Protein AF-A0A945GF28-F1 (afdb_monomer_lite)

Radius of gyration: 26.35 Å; chains: 1; bounding box: 90×44×70 Å

Secondary structure (DSSP, 8-state):
----SSSSSSSS--------EEEETTTSS-EEETTTTEEEEEETTEEEEEEEEEEE-TTS-EEEEEE-SSEEEEEEEPSSTTBEEEEEEEES-HHHHHHHHHHS--SS-PEEEEEEE-SS-BHHHHS-EE-HHHHHHHHHHHHHHHHHHHTT--EEEEEEEEEETTEE-TTS--EEEEEEETTEEEEEES-GGGSEEEEEE-GGG---HHHHHTTEEEEEETT-TTEEEEEEEETTTTEEEEEEEEEEE-TTS-EEEEEEEEEEEE--

Sequence (268 aa):
MKNLFLIIFFISIINPVVSQKYYDSNDLKYYIDFSNRRANLKFEDYKINGPIEEIISYYGNRYTVIRGDSIHWLLQQSDKRNKHLSYILFKGDYDEVQKLAKWEYSNKKLEVLTSDRIFSGYFKDYFNFVDEGEYLKLSSDRLIGDYIKDAGLIGEYKIKIYRDNGVNYFDLNIEGVLKLTRKGVIIETNLPTLTRFEGTYDASLNTNIEFINQGIVAGRISLKDRAIFSLNIDLEKKMGTLTSLEVEVDQEGVELNKRMTTTFIVKD

Structure (mmCIF, N/CA/C/O backbone):
data_AF-A0A945GF28-F1
#
_entry.id   AF-A0A945GF28-F1
#
loop_
_atom_site.group_PDB
_atom_site.id
_atom_site.type_symbol
_atom_site.label_atom_id
_atom_site.label_alt_id
_atom_site.label_comp_id
_atom_site.label_asym_id
_atom_site.label_entity_id
_atom_site.label_seq_id
_atom_site.pdbx_PDB_ins_code
_atom_site.Cartn_x
_atom_site.Cartn_y
_atom_site.Cartn_z
_atom_site.occupancy
_atom_site.B_iso_or_equiv
_atom_site.auth_seq_id
_atom_site.auth_comp_id
_atom_site.auth_asym_id
_atom_site.auth_atom_id
_atom_site.pdbx_PDB_model_num
ATOM 1 N N . MET A 1 1 ? 62.419 -18.217 3.706 1.00 41.16 1 MET A N 1
ATOM 2 C CA . MET A 1 1 ? 61.045 -18.135 4.246 1.00 41.16 1 MET A CA 1
ATOM 3 C C . MET A 1 1 ? 60.617 -16.673 4.267 1.00 41.16 1 MET A C 1
ATOM 5 O O . MET A 1 1 ? 60.909 -15.962 5.214 1.00 41.16 1 MET A O 1
ATOM 9 N N . LYS A 1 2 ? 60.037 -16.197 3.164 1.00 36.94 2 LYS A N 1
ATOM 10 C CA . LYS A 1 2 ? 59.423 -14.870 3.023 1.00 36.94 2 LYS A CA 1
ATOM 11 C C . LYS A 1 2 ? 58.095 -15.114 2.322 1.00 36.94 2 LYS A C 1
ATOM 13 O O . LYS A 1 2 ? 58.049 -15.116 1.105 1.00 36.94 2 LYS A O 1
ATOM 18 N N . ASN A 1 3 ? 57.086 -15.470 3.098 1.00 44.22 3 ASN A N 1
ATOM 19 C CA . ASN A 1 3 ? 55.688 -15.579 2.699 1.00 44.22 3 ASN A CA 1
ATOM 20 C C . ASN A 1 3 ? 54.873 -15.319 3.968 1.00 44.22 3 ASN A C 1
ATOM 22 O O . ASN A 1 3 ? 55.329 -15.679 5.049 1.00 44.22 3 ASN A O 1
ATOM 26 N N . LEU A 1 4 ? 53.687 -14.736 3.801 1.00 47.38 4 LEU A N 1
ATOM 27 C CA . LEU A 1 4 ? 52.829 -14.095 4.808 1.00 47.38 4 LEU A CA 1
ATOM 28 C C . LEU A 1 4 ? 53.233 -12.659 5.142 1.00 47.38 4 LEU A C 1
ATOM 30 O O . LEU A 1 4 ? 53.860 -12.422 6.158 1.00 47.38 4 LEU A O 1
ATOM 34 N N . PHE A 1 5 ? 52.841 -11.704 4.298 1.00 44.88 5 PHE A N 1
ATOM 35 C CA . PHE A 1 5 ? 52.209 -10.445 4.739 1.00 44.88 5 PHE A CA 1
ATOM 36 C C . PHE A 1 5 ? 51.679 -9.679 3.516 1.00 44.88 5 PHE A C 1
ATOM 38 O O . PHE A 1 5 ? 52.043 -8.542 3.249 1.00 44.88 5 PHE A O 1
ATOM 45 N N . LEU A 1 6 ? 50.843 -10.343 2.713 1.00 41.41 6 LEU A N 1
ATOM 46 C CA . LEU A 1 6 ? 50.184 -9.714 1.562 1.00 41.41 6 LEU A CA 1
ATOM 47 C C . LEU A 1 6 ? 48.826 -10.372 1.275 1.00 41.41 6 LEU A C 1
ATOM 49 O O . LEU A 1 6 ? 48.488 -10.672 0.141 1.00 41.41 6 LEU A O 1
ATOM 53 N N . ILE A 1 7 ? 48.054 -10.652 2.331 1.00 45.50 7 ILE A N 1
ATOM 54 C CA . ILE A 1 7 ? 46.650 -11.093 2.223 1.00 45.50 7 ILE A CA 1
ATOM 55 C C . ILE A 1 7 ? 45.819 -10.404 3.315 1.00 45.50 7 ILE A C 1
ATOM 57 O O . ILE A 1 7 ? 45.097 -11.062 4.037 1.00 45.50 7 ILE A O 1
ATOM 61 N N . ILE A 1 8 ? 45.940 -9.086 3.504 1.00 45.97 8 ILE A N 1
ATOM 62 C CA . ILE A 1 8 ? 44.929 -8.297 4.240 1.00 45.97 8 ILE A CA 1
ATOM 63 C C . ILE A 1 8 ? 44.931 -6.869 3.679 1.00 45.97 8 ILE A C 1
ATOM 65 O O . ILE A 1 8 ? 45.413 -5.951 4.323 1.00 45.97 8 ILE A O 1
ATOM 69 N N . PHE A 1 9 ? 44.462 -6.680 2.445 1.00 36.84 9 PHE A N 1
ATOM 70 C CA . PHE A 1 9 ? 43.957 -5.375 1.978 1.00 36.84 9 PHE A CA 1
ATOM 71 C C . PHE A 1 9 ? 43.002 -5.534 0.778 1.00 36.84 9 PHE A C 1
ATOM 73 O O . PHE A 1 9 ? 43.007 -4.749 -0.160 1.00 36.84 9 PHE A O 1
ATOM 80 N N . PHE A 1 10 ? 42.173 -6.585 0.803 1.00 33.94 10 PHE A N 1
ATOM 81 C CA . PHE A 1 10 ? 41.056 -6.778 -0.139 1.00 33.94 10 PHE A CA 1
ATOM 82 C C . PHE A 1 10 ? 39.694 -6.853 0.571 1.00 33.94 10 PHE A C 1
ATOM 84 O O . PHE A 1 10 ? 38.712 -7.329 0.013 1.00 33.94 10 PHE A O 1
ATOM 91 N N . ILE A 1 11 ? 39.619 -6.364 1.810 1.00 40.38 11 ILE A N 1
ATOM 92 C CA . ILE A 1 11 ? 38.377 -6.269 2.579 1.00 40.38 11 ILE A CA 1
ATOM 93 C C . ILE A 1 11 ? 38.286 -4.837 3.094 1.00 40.38 11 ILE A C 1
ATOM 95 O O . ILE A 1 11 ? 38.824 -4.571 4.162 1.00 40.38 11 ILE A O 1
ATOM 99 N N . SER A 1 12 ? 37.711 -3.909 2.315 1.00 35.38 12 SER A N 1
ATOM 100 C CA . SER A 1 12 ? 37.093 -2.655 2.824 1.00 35.38 12 SER A CA 1
ATOM 101 C C . SER A 1 12 ? 36.732 -1.602 1.759 1.00 35.38 12 SER A C 1
ATOM 103 O O . SER A 1 12 ? 36.719 -0.420 2.069 1.00 35.38 12 SER A O 1
ATOM 105 N N . ILE A 1 13 ? 36.343 -1.972 0.530 1.00 38.78 13 ILE A N 1
ATOM 106 C CA . ILE A 1 13 ? 35.482 -1.076 -0.275 1.00 38.78 13 ILE A CA 1
ATOM 107 C C . ILE A 1 13 ? 34.439 -1.891 -1.049 1.00 38.78 13 ILE A C 1
ATOM 109 O O . ILE A 1 13 ? 34.288 -1.773 -2.261 1.00 38.78 13 ILE A O 1
ATOM 113 N N . ILE A 1 14 ? 33.672 -2.720 -0.337 1.00 35.31 14 ILE A N 1
ATOM 114 C CA . ILE A 1 14 ? 32.293 -2.946 -0.770 1.00 35.31 14 ILE A CA 1
ATOM 115 C C . ILE A 1 14 ? 31.573 -1.672 -0.333 1.00 35.31 14 ILE A C 1
ATOM 117 O O . ILE A 1 14 ? 31.045 -1.597 0.773 1.00 35.31 14 ILE A O 1
ATOM 121 N N . ASN A 1 15 ? 31.604 -0.631 -1.172 1.00 27.33 15 ASN A N 1
ATOM 122 C CA . ASN A 1 15 ? 30.496 0.317 -1.132 1.00 27.33 15 ASN A CA 1
ATOM 123 C C . ASN A 1 15 ? 29.248 -0.564 -1.207 1.00 27.33 15 ASN A C 1
ATOM 125 O O . ASN A 1 15 ? 29.208 -1.396 -2.123 1.00 27.33 15 ASN A O 1
ATOM 129 N N . PRO A 1 16 ? 28.273 -0.464 -0.286 1.00 36.50 16 PRO A N 1
ATOM 130 C CA . PRO A 1 16 ? 27.000 -1.089 -0.557 1.00 36.50 16 PRO A CA 1
ATOM 131 C C . PRO A 1 16 ? 26.584 -0.470 -1.885 1.00 36.50 16 PRO A C 1
ATOM 133 O O . PRO A 1 16 ? 26.377 0.742 -1.987 1.00 36.50 16 PRO A O 1
ATOM 136 N N . VAL A 1 17 ? 26.585 -1.270 -2.951 1.00 42.84 17 VAL A N 1
ATOM 137 C CA . VAL A 1 17 ? 25.827 -0.914 -4.133 1.00 42.84 17 VAL A CA 1
ATOM 138 C C . VAL A 1 17 ? 24.417 -0.937 -3.585 1.00 42.84 17 VAL A C 1
ATOM 140 O O . VAL A 1 17 ? 23.833 -2.006 -3.456 1.00 42.84 17 VAL A O 1
ATOM 143 N N . VAL A 1 18 ? 23.956 0.223 -3.103 1.00 54.12 18 VAL A N 1
ATOM 144 C CA . VAL A 1 18 ? 22.562 0.454 -2.755 1.00 54.12 18 VAL A CA 1
ATOM 145 C C . VAL A 1 18 ? 21.844 0.006 -4.005 1.00 54.12 18 VAL A C 1
ATOM 147 O O . VAL A 1 18 ? 22.038 0.598 -5.073 1.00 54.12 18 VAL A O 1
ATOM 150 N N . SER A 1 19 ? 21.213 -1.159 -3.907 1.00 64.19 19 SER A N 1
ATOM 151 C CA . SER A 1 19 ? 20.650 -1.814 -5.066 1.00 64.19 19 SER A CA 1
ATOM 152 C C . SER A 1 19 ? 19.654 -0.832 -5.665 1.00 64.19 19 SER A C 1
ATOM 154 O O . SER A 1 19 ? 18.867 -0.192 -4.966 1.00 64.19 19 SER A O 1
ATOM 156 N N . GLN A 1 20 ? 19.796 -0.589 -6.965 1.00 80.31 20 GLN A N 1
ATOM 157 C CA . GLN A 1 20 ? 18.979 0.386 -7.677 1.00 80.31 20 GLN A CA 1
ATOM 158 C C . GLN A 1 20 ? 17.728 -0.322 -8.171 1.00 80.31 20 GLN A C 1
ATOM 160 O O . GLN A 1 20 ? 17.439 -0.368 -9.369 1.00 80.31 20 GLN A O 1
ATOM 165 N N . LYS A 1 21 ? 17.033 -0.950 -7.228 1.00 89.06 21 LYS A N 1
ATOM 166 C CA . LYS A 1 21 ? 15.785 -1.637 -7.468 1.00 89.06 21 LYS A CA 1
ATOM 167 C C . LYS A 1 21 ? 14.663 -0.845 -6.835 1.00 89.06 21 LYS A C 1
ATOM 169 O O . LYS A 1 21 ? 14.728 -0.464 -5.670 1.00 89.06 21 LYS A O 1
ATOM 174 N N . TYR A 1 22 ? 13.643 -0.608 -7.637 1.00 88.81 22 TYR A N 1
ATOM 175 C CA . TYR A 1 22 ? 12.469 0.141 -7.245 1.00 88.81 22 TYR A CA 1
ATOM 176 C C . TYR A 1 22 ? 11.232 -0.701 -7.509 1.00 88.81 22 TYR A C 1
ATOM 178 O O . TYR A 1 22 ? 11.157 -1.377 -8.537 1.00 88.81 22 TYR A O 1
ATOM 186 N N . TYR A 1 23 ? 10.254 -0.632 -6.613 1.00 90.50 23 TYR A N 1
ATOM 187 C CA . TYR A 1 23 ? 9.005 -1.389 -6.688 1.00 90.50 23 TYR A CA 1
ATOM 188 C C . TYR A 1 23 ? 7.811 -0.457 -6.808 1.00 90.50 23 TYR A C 1
ATOM 190 O O . TYR A 1 23 ? 7.788 0.586 -6.169 1.00 90.50 23 TYR A O 1
ATOM 198 N N . ASP A 1 24 ? 6.811 -0.838 -7.593 1.00 89.19 24 ASP A N 1
ATOM 199 C CA . ASP A 1 24 ? 5.543 -0.117 -7.675 1.00 89.19 24 ASP A CA 1
ATOM 200 C C . ASP A 1 24 ? 4.872 -0.130 -6.295 1.00 89.19 24 ASP A C 1
ATOM 202 O O . ASP A 1 24 ? 4.538 -1.190 -5.768 1.00 89.19 24 ASP A O 1
ATOM 206 N N . SER A 1 25 ? 4.662 1.038 -5.698 1.00 87.38 25 SER A N 1
ATOM 207 C CA . SER A 1 25 ? 4.145 1.192 -4.339 1.00 87.38 25 SER A CA 1
ATOM 208 C C . SER A 1 25 ? 2.677 0.792 -4.190 1.00 87.38 25 SER A C 1
ATOM 210 O O . SER A 1 25 ? 2.204 0.640 -3.061 1.00 87.38 25 SER A O 1
ATOM 212 N N . ASN A 1 26 ? 1.944 0.579 -5.290 1.00 84.56 26 ASN A N 1
ATOM 213 C CA . ASN A 1 26 ? 0.537 0.185 -5.305 1.00 84.56 26 ASN A CA 1
ATOM 214 C C . ASN A 1 26 ? 0.346 -1.334 -5.304 1.00 84.56 26 ASN A C 1
ATOM 216 O O . ASN A 1 26 ? -0.482 -1.813 -4.528 1.00 84.56 26 ASN A O 1
ATOM 220 N N . ASP A 1 27 ? 1.101 -2.102 -6.092 1.00 82.50 27 ASP A N 1
ATOM 221 C CA . ASP A 1 27 ? 0.975 -3.578 -6.180 1.00 82.50 27 ASP A CA 1
ATOM 222 C C . ASP A 1 27 ? 2.179 -4.303 -5.539 1.00 82.50 27 ASP A C 1
ATOM 224 O O . ASP A 1 27 ? 2.060 -5.440 -5.103 1.00 82.50 27 ASP A O 1
ATOM 228 N N . LEU A 1 28 ? 3.343 -3.654 -5.418 1.00 87.06 28 LEU A N 1
ATOM 229 C CA . LEU A 1 28 ? 4.640 -4.222 -4.991 1.00 87.06 28 LEU A CA 1
ATOM 230 C C . LEU A 1 28 ? 5.166 -5.377 -5.873 1.00 87.06 28 LEU A C 1
ATOM 232 O O . LEU A 1 28 ? 6.326 -5.764 -5.766 1.00 87.06 28 LEU A O 1
ATOM 236 N N . LYS A 1 29 ? 4.343 -5.901 -6.788 1.00 89.69 29 LYS A N 1
ATOM 237 C CA . LYS A 1 29 ? 4.687 -6.943 -7.763 1.00 89.69 29 LYS A CA 1
ATOM 238 C C . LYS A 1 29 ? 5.533 -6.441 -8.937 1.00 89.69 29 LYS A C 1
ATOM 240 O O . LYS A 1 29 ? 6.314 -7.207 -9.508 1.00 89.69 29 LYS A O 1
ATOM 245 N N . TYR A 1 30 ? 5.332 -5.191 -9.344 1.00 91.88 30 TYR A N 1
ATOM 246 C CA . TYR A 1 30 ? 6.042 -4.587 -10.470 1.00 91.88 30 TYR A CA 1
ATOM 247 C C . TYR A 1 30 ? 7.293 -3.865 -9.977 1.00 91.88 30 TYR A C 1
ATOM 249 O O . TYR A 1 30 ? 7.295 -3.306 -8.883 1.00 91.88 30 TYR A O 1
ATOM 257 N N . TYR A 1 31 ? 8.366 -3.902 -10.761 1.00 91.94 31 TYR A N 1
ATOM 258 C CA . TYR A 1 31 ? 9.662 -3.354 -10.382 1.00 91.94 31 TYR A CA 1
ATOM 259 C C . TYR A 1 31 ? 10.509 -2.946 -11.593 1.00 91.94 31 TYR A C 1
ATOM 261 O O . TYR A 1 31 ? 10.367 -3.489 -12.693 1.00 91.94 31 TYR A O 1
ATOM 269 N N . ILE A 1 32 ? 11.458 -2.044 -11.353 1.00 90.31 32 ILE A N 1
ATOM 270 C CA . ILE A 1 32 ? 12.612 -1.784 -12.220 1.00 90.31 32 ILE A CA 1
ATOM 271 C C . ILE A 1 32 ? 13.883 -2.057 -11.420 1.00 90.31 32 ILE A C 1
ATOM 273 O O . ILE A 1 32 ? 14.043 -1.564 -10.308 1.00 90.31 32 ILE A O 1
ATOM 277 N N . ASP A 1 33 ? 14.766 -2.888 -11.960 1.00 91.19 33 ASP A N 1
ATOM 278 C CA . ASP A 1 33 ? 15.994 -3.329 -11.309 1.00 91.19 33 ASP A CA 1
ATOM 279 C C . ASP A 1 33 ? 17.184 -2.981 -12.202 1.00 91.19 33 ASP A C 1
ATOM 281 O O . ASP A 1 33 ? 17.564 -3.736 -13.105 1.00 91.19 33 ASP A O 1
ATOM 285 N N . PHE A 1 34 ? 17.764 -1.804 -11.963 1.00 86.88 34 PHE A N 1
ATOM 286 C CA . PHE A 1 34 ? 18.936 -1.339 -12.704 1.00 86.88 34 PHE A CA 1
ATOM 287 C C . PHE A 1 34 ? 20.191 -2.154 -12.355 1.00 86.88 34 PHE A C 1
ATOM 289 O O . PHE A 1 34 ? 21.089 -2.283 -13.187 1.00 86.88 34 PHE A O 1
ATOM 296 N N . SER A 1 35 ? 20.244 -2.753 -11.160 1.00 88.38 35 SER A N 1
ATOM 297 C CA . SER A 1 35 ? 21.363 -3.587 -10.709 1.00 88.38 35 SER A CA 1
ATOM 298 C C . SER A 1 35 ? 21.442 -4.901 -11.488 1.00 88.38 35 SER A C 1
ATOM 300 O O . SER A 1 35 ? 22.516 -5.270 -11.960 1.00 88.38 35 SER A O 1
ATOM 302 N N . ASN A 1 36 ? 20.305 -5.569 -11.693 1.00 91.56 36 ASN A N 1
ATOM 303 C CA . ASN A 1 36 ? 20.209 -6.813 -12.466 1.00 91.56 36 ASN A CA 1
ATOM 304 C C . ASN A 1 36 ? 19.798 -6.595 -13.929 1.00 91.56 36 ASN A C 1
ATOM 306 O O . ASN A 1 36 ? 19.611 -7.566 -14.665 1.00 91.56 36 ASN A O 1
ATOM 310 N N . ARG A 1 37 ? 19.656 -5.333 -14.354 1.00 92.50 37 ARG A N 1
ATOM 311 C CA . ARG A 1 37 ? 19.245 -4.924 -15.704 1.00 92.50 37 ARG A CA 1
ATOM 312 C C . ARG A 1 37 ? 17.976 -5.631 -16.174 1.00 92.50 37 ARG A C 1
ATOM 314 O O . ARG A 1 37 ? 17.922 -6.181 -17.276 1.00 92.50 37 ARG A O 1
ATOM 321 N N . ARG A 1 38 ? 16.950 -5.644 -15.327 1.00 95.00 38 ARG A N 1
ATOM 322 C CA . ARG A 1 38 ? 15.647 -6.243 -15.637 1.00 95.00 38 ARG A CA 1
ATOM 323 C C . ARG A 1 38 ? 14.513 -5.381 -15.128 1.00 95.00 38 ARG A C 1
ATOM 325 O O . ARG A 1 38 ? 14.620 -4.724 -14.101 1.00 95.00 38 ARG A O 1
ATOM 332 N N . ALA A 1 39 ? 13.398 -5.449 -15.826 1.00 93.62 39 ALA A N 1
ATOM 333 C CA . ALA A 1 39 ? 12.188 -4.740 -15.478 1.00 93.62 39 ALA A CA 1
ATOM 334 C C . ALA A 1 39 ? 10.984 -5.668 -15.617 1.00 93.62 39 ALA A C 1
ATOM 336 O O . ALA A 1 39 ? 10.925 -6.488 -16.531 1.00 93.62 39 ALA A O 1
ATOM 337 N N . ASN A 1 40 ? 10.024 -5.505 -14.717 1.00 94.19 40 ASN A N 1
ATOM 338 C CA . ASN A 1 40 ? 8.687 -6.068 -14.809 1.00 94.19 40 ASN A CA 1
ATOM 339 C C . ASN A 1 40 ? 7.715 -4.956 -14.426 1.00 94.19 40 ASN A C 1
ATOM 341 O O . ASN A 1 40 ? 7.450 -4.737 -13.249 1.00 94.19 40 ASN A O 1
ATOM 345 N N . LEU A 1 41 ? 7.237 -4.216 -15.414 1.00 90.62 41 LEU A N 1
ATOM 346 C CA . LEU A 1 41 ? 6.551 -2.948 -15.223 1.00 90.62 41 LEU A CA 1
ATOM 347 C C . LEU A 1 41 ? 5.101 -3.058 -15.661 1.00 90.62 41 LEU A C 1
ATOM 349 O O . LEU A 1 41 ? 4.788 -3.707 -16.661 1.00 90.62 41 LEU A O 1
ATOM 353 N N . LYS A 1 42 ? 4.232 -2.383 -14.912 1.00 89.12 42 LYS A N 1
ATOM 354 C CA . LYS A 1 42 ? 2.885 -2.036 -15.341 1.00 89.12 42 LYS A CA 1
ATOM 355 C C . LYS A 1 42 ? 2.787 -0.520 -15.337 1.00 89.12 42 LYS A C 1
ATOM 357 O O . LYS A 1 42 ? 2.955 0.096 -14.292 1.00 89.12 42 LYS A O 1
ATOM 362 N N . PHE A 1 43 ? 2.549 0.062 -16.501 1.00 83.50 43 PHE A N 1
ATOM 363 C CA . PHE A 1 43 ? 2.360 1.497 -16.653 1.00 83.50 43 PHE A CA 1
ATOM 364 C C . PHE A 1 43 ? 1.083 1.721 -17.447 1.00 83.50 43 PHE A C 1
ATOM 366 O O . PHE A 1 43 ? 0.969 1.218 -18.564 1.00 83.50 43 PHE A O 1
ATOM 373 N N . GLU A 1 44 ? 0.115 2.410 -16.841 1.00 83.81 44 GLU A N 1
ATOM 374 C CA . GLU A 1 44 ? -1.258 2.484 -17.355 1.00 83.81 44 GLU A CA 1
ATOM 375 C C . GLU A 1 44 ? -1.803 1.062 -17.628 1.00 83.81 44 GLU A C 1
ATOM 377 O O . GLU A 1 44 ? -1.781 0.197 -16.739 1.00 83.81 44 GLU A O 1
ATOM 382 N N . A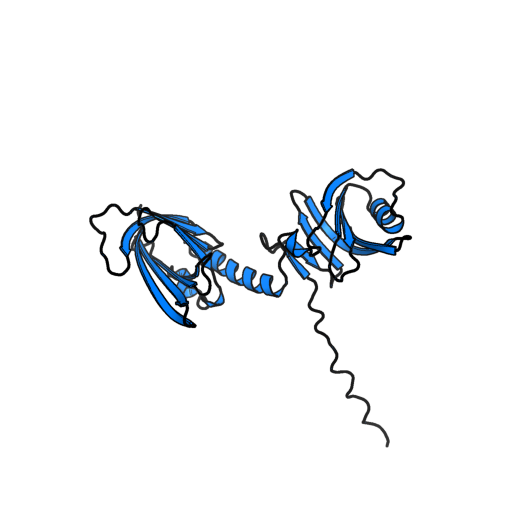SP A 1 45 ? -2.240 0.796 -18.859 1.00 86.88 45 ASP A N 1
ATOM 383 C CA . ASP A 1 45 ? -2.730 -0.509 -19.308 1.00 86.88 45 ASP A CA 1
ATOM 384 C C . ASP A 1 45 ? -1.628 -1.405 -19.905 1.00 86.88 45 ASP A C 1
ATOM 386 O O . ASP A 1 45 ? -1.878 -2.558 -20.271 1.00 86.88 45 ASP A O 1
ATOM 390 N N . TYR A 1 46 ? -0.386 -0.921 -19.969 1.00 89.38 46 TYR A N 1
ATOM 391 C CA . TYR A 1 46 ? 0.728 -1.621 -20.601 1.00 89.38 46 TYR A CA 1
ATOM 392 C C . TYR A 1 46 ? 1.546 -2.427 -19.596 1.00 89.38 46 TYR A C 1
ATOM 394 O O . TYR A 1 46 ? 1.845 -1.979 -18.489 1.00 89.38 46 TYR A O 1
ATOM 402 N N . LYS A 1 47 ? 1.959 -3.628 -20.011 1.00 90.81 47 LYS A N 1
ATOM 403 C CA . LYS A 1 47 ? 2.890 -4.481 -19.265 1.00 90.81 47 LYS A CA 1
ATOM 404 C C . LYS A 1 47 ? 4.166 -4.668 -20.067 1.00 90.81 47 LYS A C 1
ATOM 406 O O . LYS A 1 47 ? 4.109 -5.059 -21.230 1.00 90.81 47 LYS A O 1
ATOM 411 N N . ILE A 1 48 ? 5.305 -4.413 -19.435 1.00 92.06 48 ILE A N 1
ATOM 412 C CA . ILE A 1 48 ? 6.625 -4.512 -20.058 1.00 92.06 48 ILE A CA 1
ATOM 413 C C . ILE A 1 48 ? 7.494 -5.373 -19.151 1.00 92.06 48 ILE A C 1
ATOM 415 O O . ILE A 1 48 ? 7.809 -4.980 -18.031 1.00 92.06 48 ILE A O 1
ATOM 419 N N . ASN A 1 49 ? 7.874 -6.551 -19.631 1.00 94.62 49 ASN A N 1
ATOM 420 C CA . ASN A 1 49 ? 8.770 -7.452 -18.920 1.00 94.62 49 ASN A CA 1
ATOM 421 C C . ASN A 1 49 ? 9.968 -7.766 -19.808 1.00 94.62 49 ASN A C 1
ATOM 423 O O . ASN A 1 49 ? 9.789 -8.243 -20.926 1.00 94.62 49 ASN A O 1
ATOM 427 N N . GLY A 1 50 ? 11.171 -7.516 -19.305 1.00 95.62 50 GLY A N 1
ATOM 428 C CA . GLY A 1 50 ? 12.386 -7.910 -19.999 1.00 95.62 50 GLY A CA 1
ATOM 429 C C . GLY A 1 50 ? 13.631 -7.145 -19.565 1.00 95.62 50 GLY A C 1
ATOM 430 O O . GLY A 1 50 ? 13.651 -6.525 -18.495 1.00 95.62 50 GLY A O 1
ATOM 431 N N . PRO A 1 51 ? 14.722 -7.264 -20.338 1.00 96.50 51 PRO A N 1
ATOM 432 C CA . PRO A 1 51 ? 16.007 -6.697 -19.970 1.00 96.50 51 PRO A CA 1
ATOM 433 C C . PRO A 1 51 ? 16.043 -5.177 -20.147 1.00 96.50 51 PRO A C 1
ATOM 435 O O . PRO A 1 51 ? 15.324 -4.602 -20.967 1.00 96.50 51 PRO A O 1
ATOM 438 N N . ILE A 1 52 ? 16.944 -4.559 -19.388 1.00 95.06 52 ILE A N 1
ATOM 439 C CA . ILE A 1 52 ? 17.306 -3.149 -19.486 1.00 95.06 52 ILE A CA 1
ATOM 440 C C . ILE A 1 52 ? 18.647 -3.038 -20.217 1.00 95.06 52 ILE A C 1
ATOM 442 O O . ILE A 1 52 ? 19.616 -3.719 -19.871 1.00 95.06 52 ILE A O 1
ATOM 446 N N . GLU A 1 53 ? 18.714 -2.162 -21.209 1.00 94.75 53 GLU A N 1
ATOM 447 C CA . GLU A 1 53 ? 19.927 -1.807 -21.935 1.00 94.75 53 GLU A CA 1
ATOM 448 C C . GLU A 1 53 ? 20.229 -0.321 -21.754 1.00 94.75 53 GLU A C 1
ATOM 450 O O . GLU A 1 53 ? 19.334 0.515 -21.772 1.00 94.75 53 GLU A O 1
ATOM 455 N N . GLU A 1 54 ? 21.507 0.004 -21.608 1.00 93.50 54 GLU A N 1
ATOM 456 C CA . GLU A 1 54 ? 21.994 1.377 -21.535 1.00 93.50 54 GLU A CA 1
ATOM 457 C C . GLU A 1 54 ? 22.671 1.728 -22.860 1.00 93.50 54 GLU A C 1
ATOM 459 O O . GLU A 1 54 ? 23.631 1.065 -23.262 1.00 93.50 54 GLU A O 1
ATOM 464 N N . ILE A 1 55 ? 22.170 2.753 -23.547 1.00 95.00 55 ILE A N 1
ATOM 465 C CA . ILE A 1 55 ? 22.629 3.167 -24.874 1.00 95.00 55 ILE A CA 1
ATOM 466 C C . ILE A 1 55 ? 23.121 4.609 -24.813 1.00 95.00 55 ILE A C 1
ATOM 468 O O . ILE A 1 55 ? 22.411 5.506 -24.368 1.00 95.00 55 ILE A O 1
ATOM 472 N N . ILE A 1 56 ? 24.333 4.838 -25.314 1.00 94.25 56 ILE A N 1
ATOM 473 C CA . ILE A 1 56 ? 24.842 6.180 -25.599 1.00 94.25 56 ILE A CA 1
ATOM 474 C C . ILE A 1 56 ? 24.675 6.410 -27.097 1.00 94.25 56 ILE A C 1
ATOM 476 O O . ILE A 1 56 ? 25.169 5.621 -27.906 1.00 94.25 56 ILE A O 1
ATOM 480 N N . SER A 1 57 ? 23.952 7.461 -27.458 1.00 95.00 57 SER A N 1
ATOM 481 C CA . SER A 1 57 ? 23.761 7.853 -28.850 1.00 95.00 57 SER A CA 1
ATOM 482 C C . SER A 1 57 ? 25.037 8.419 -29.467 1.00 95.00 57 SER A C 1
ATOM 484 O O . SER A 1 57 ? 25.965 8.837 -28.771 1.00 95.00 57 SER A O 1
ATOM 486 N N . TYR A 1 58 ? 25.042 8.513 -30.795 1.00 92.31 58 TYR A N 1
ATOM 487 C CA . TYR A 1 58 ? 26.085 9.190 -31.562 1.00 92.31 58 TYR A CA 1
ATOM 488 C C . TYR A 1 58 ? 26.315 10.644 -31.112 1.00 92.31 58 TYR A C 1
ATOM 490 O O . TYR A 1 58 ? 27.444 11.129 -31.137 1.00 92.31 58 TYR A O 1
ATOM 498 N N . TYR A 1 59 ? 25.262 11.323 -30.648 1.00 91.38 59 TYR A N 1
ATOM 499 C CA . TYR A 1 59 ? 25.320 12.706 -30.167 1.00 91.38 59 TYR A CA 1
ATOM 500 C C . TYR A 1 59 ? 25.658 12.822 -28.672 1.00 91.38 59 TYR A C 1
ATOM 502 O O . TYR A 1 59 ? 25.706 13.924 -28.134 1.00 91.38 59 TYR A O 1
ATOM 510 N N . GLY A 1 60 ? 25.917 11.700 -27.992 1.00 89.62 60 GLY A N 1
ATOM 511 C CA . GLY A 1 60 ? 26.323 11.663 -26.586 1.00 89.62 60 GLY A CA 1
ATOM 512 C C . GLY A 1 60 ? 25.172 11.612 -25.576 1.00 89.62 60 GLY A C 1
ATOM 513 O O . GLY A 1 60 ? 25.432 11.422 -24.387 1.00 89.62 60 GLY A O 1
ATOM 514 N N . ASN A 1 61 ? 23.913 11.707 -26.018 1.00 92.44 61 ASN A N 1
ATOM 515 C CA . ASN A 1 61 ? 22.751 11.502 -25.149 1.00 92.44 61 ASN A CA 1
ATOM 516 C C . ASN A 1 61 ? 22.687 10.052 -24.665 1.00 92.44 61 ASN A C 1
ATOM 518 O O . ASN A 1 61 ? 22.996 9.127 -25.418 1.00 92.44 61 ASN A O 1
ATOM 522 N N . ARG A 1 62 ? 22.265 9.857 -23.416 1.00 94.06 62 ARG A N 1
ATOM 523 C CA . ARG A 1 62 ? 22.177 8.541 -22.778 1.00 94.06 62 ARG A CA 1
ATOM 524 C C . ARG A 1 62 ? 20.726 8.111 -22.637 1.00 94.06 62 ARG A C 1
ATOM 526 O O . ARG A 1 62 ? 19.872 8.919 -22.275 1.00 94.06 62 ARG A O 1
ATOM 533 N N . TYR A 1 63 ? 20.474 6.834 -22.874 1.00 94.06 63 TYR A N 1
ATOM 534 C CA . TYR A 1 63 ? 19.148 6.245 -22.844 1.00 94.06 63 TYR A CA 1
ATOM 535 C C . TYR A 1 63 ? 19.156 4.928 -22.075 1.00 94.06 63 TYR A C 1
ATOM 537 O O . TYR A 1 63 ? 19.961 4.046 -22.368 1.00 94.06 63 TYR A O 1
ATOM 545 N N . THR A 1 64 ? 18.197 4.771 -21.169 1.00 93.12 64 THR A N 1
ATOM 546 C CA . THR A 1 64 ? 17.799 3.467 -20.633 1.00 93.12 64 THR A CA 1
ATOM 547 C C . THR A 1 64 ? 16.689 2.918 -21.527 1.00 93.12 64 THR A C 1
ATOM 549 O O . THR A 1 64 ? 15.662 3.568 -21.721 1.00 93.12 64 THR A O 1
ATOM 552 N N . VAL A 1 65 ? 16.869 1.717 -22.070 1.00 95.00 65 VAL A N 1
ATOM 553 C CA . VAL A 1 65 ? 15.891 1.034 -22.924 1.00 95.00 65 VAL A CA 1
ATOM 554 C C . VAL A 1 65 ? 15.419 -0.242 -22.251 1.00 95.00 65 VAL A C 1
ATOM 556 O O . VAL A 1 65 ? 16.227 -1.082 -21.874 1.00 95.00 65 VAL A O 1
ATOM 559 N N . ILE A 1 66 ? 14.109 -0.426 -22.143 1.00 95.38 66 ILE A N 1
ATOM 560 C CA . ILE A 1 66 ? 13.496 -1.639 -21.606 1.00 95.38 66 ILE A CA 1
ATOM 561 C C . ILE A 1 66 ? 12.857 -2.407 -22.753 1.00 95.38 66 ILE A C 1
ATOM 563 O O . ILE A 1 66 ? 11.893 -1.947 -23.376 1.00 95.38 66 ILE A O 1
ATOM 567 N N . ARG A 1 67 ? 13.389 -3.596 -23.029 1.00 95.56 67 ARG A N 1
ATOM 568 C CA . ARG A 1 67 ? 12.865 -4.481 -24.068 1.00 95.56 67 ARG A CA 1
ATOM 569 C C . ARG A 1 67 ? 11.717 -5.317 -23.508 1.00 95.56 67 ARG A C 1
ATOM 571 O O . ARG A 1 67 ? 11.978 -6.296 -22.823 1.00 95.56 67 ARG A O 1
ATOM 578 N N . GLY A 1 68 ? 10.470 -4.970 -23.822 1.00 93.75 68 GLY A N 1
ATOM 579 C CA . GLY A 1 68 ? 9.352 -5.919 -23.729 1.00 93.75 68 GLY A CA 1
ATOM 580 C C . GLY A 1 68 ? 9.188 -6.770 -24.992 1.00 93.75 68 GLY A C 1
ATOM 581 O O . GLY A 1 68 ? 10.042 -6.741 -25.879 1.00 93.75 68 GLY A O 1
ATOM 582 N N . ASP A 1 69 ? 8.079 -7.506 -25.074 1.00 90.25 69 ASP A N 1
ATOM 583 C CA . ASP A 1 69 ? 7.781 -8.394 -26.207 1.00 90.25 69 ASP A CA 1
ATOM 584 C C . ASP A 1 69 ? 7.412 -7.606 -27.472 1.00 90.25 69 ASP A C 1
ATOM 586 O O . ASP A 1 69 ? 8.080 -7.718 -28.496 1.00 90.25 69 ASP A O 1
ATOM 590 N N . SER A 1 70 ? 6.370 -6.774 -27.388 1.00 89.75 70 SER A N 1
ATOM 591 C CA . SER A 1 70 ? 5.913 -5.896 -28.479 1.00 89.75 70 SER A CA 1
ATOM 592 C C . SER A 1 70 ? 5.865 -4.422 -28.090 1.00 89.75 70 SER A C 1
ATOM 594 O O . SER A 1 70 ? 5.602 -3.573 -28.939 1.00 89.75 70 SER A O 1
ATOM 596 N N . ILE A 1 71 ? 6.039 -4.131 -26.798 1.00 94.69 71 ILE A N 1
ATOM 597 C CA . ILE A 1 71 ? 6.035 -2.787 -26.229 1.00 94.69 71 ILE A CA 1
ATOM 598 C C . ILE A 1 71 ? 7.385 -2.558 -25.566 1.00 94.69 71 ILE A C 1
ATOM 600 O O . ILE A 1 71 ? 7.854 -3.388 -24.785 1.00 94.69 71 ILE A O 1
ATOM 604 N N . HIS A 1 72 ? 8.008 -1.431 -25.872 1.00 95.25 72 HIS A N 1
ATOM 605 C CA . HIS A 1 72 ? 9.333 -1.079 -25.389 1.00 95.25 72 HIS A CA 1
ATOM 606 C C . HIS A 1 72 ? 9.297 0.285 -24.725 1.00 95.25 72 HIS A C 1
ATOM 608 O O . HIS A 1 72 ? 8.508 1.151 -25.100 1.00 95.25 72 HIS A O 1
ATOM 614 N N . TRP A 1 73 ? 10.182 0.482 -23.758 1.00 94.06 73 TRP A N 1
ATOM 615 C CA . TRP A 1 73 ? 10.292 1.742 -23.043 1.00 94.06 73 TRP A CA 1
ATOM 616 C C . TRP A 1 73 ? 11.643 2.380 -23.332 1.00 94.06 73 TRP A C 1
ATOM 618 O O . TRP A 1 73 ? 12.673 1.750 -23.117 1.00 94.06 73 TRP A O 1
ATOM 628 N N . LEU A 1 74 ? 11.646 3.621 -23.804 1.00 94.75 74 LEU A N 1
ATOM 629 C CA . LEU A 1 74 ? 12.835 4.450 -23.934 1.00 94.75 74 LEU A CA 1
ATOM 630 C C . LEU A 1 74 ? 12.785 5.570 -22.895 1.00 94.75 74 LEU A C 1
ATOM 632 O O . LEU A 1 74 ? 11.827 6.339 -22.856 1.00 94.75 74 LEU A O 1
ATOM 636 N N . LEU A 1 75 ? 13.820 5.673 -22.073 1.00 92.88 75 LEU A N 1
ATOM 637 C CA . LEU A 1 75 ? 13.978 6.692 -21.041 1.00 92.88 75 LEU A CA 1
ATOM 638 C C . LEU A 1 75 ? 15.234 7.499 -21.355 1.00 92.88 75 LEU A C 1
ATOM 640 O O . LEU A 1 75 ? 16.337 6.953 -21.357 1.00 92.88 75 LEU A O 1
ATOM 644 N N . GLN A 1 76 ? 15.092 8.797 -21.605 1.00 93.31 76 GLN A N 1
ATOM 645 C CA . GLN A 1 76 ? 16.248 9.672 -21.789 1.00 93.31 76 GLN A CA 1
ATOM 646 C C . GLN A 1 76 ? 16.837 10.018 -20.423 1.00 93.31 76 GLN A C 1
ATOM 648 O O . GLN A 1 76 ? 16.122 10.494 -19.543 1.00 93.31 76 GLN A O 1
ATOM 653 N N . GLN A 1 77 ? 18.135 9.812 -20.234 1.00 91.31 77 GLN A N 1
ATOM 654 C CA . GLN A 1 77 ? 18.829 10.177 -19.002 1.00 91.31 77 GLN A CA 1
ATOM 655 C C . GLN A 1 77 ? 19.251 11.643 -19.012 1.00 91.31 77 GLN A C 1
ATOM 657 O O . GLN A 1 77 ? 19.500 12.240 -20.057 1.00 91.31 77 GLN A O 1
ATOM 662 N N . SER A 1 78 ? 19.364 12.214 -17.819 1.00 88.31 78 SER A N 1
ATOM 663 C CA . SER A 1 78 ? 20.021 13.501 -17.611 1.00 88.31 78 SER A CA 1
ATOM 664 C C . SER A 1 78 ? 21.504 13.308 -17.291 1.00 88.31 78 SER A C 1
ATOM 666 O O . SER A 1 78 ? 21.924 12.228 -16.874 1.00 88.31 78 SER A O 1
ATOM 668 N N . ASP A 1 79 ? 22.278 14.390 -17.341 1.00 82.94 79 ASP A N 1
ATOM 669 C CA . ASP A 1 79 ? 23.676 14.384 -16.888 1.00 82.94 79 ASP A CA 1
ATOM 670 C C . ASP A 1 79 ? 23.824 14.094 -15.384 1.00 82.94 79 ASP A C 1
ATOM 672 O O . ASP A 1 79 ? 24.888 13.686 -14.911 1.00 82.94 79 ASP A O 1
ATOM 676 N N . LYS A 1 80 ? 22.752 14.288 -14.606 1.00 79.50 80 LYS A N 1
ATOM 677 C CA . LYS A 1 80 ? 22.710 13.944 -13.184 1.00 79.50 80 LYS A CA 1
ATOM 678 C C . LYS A 1 80 ? 22.439 12.449 -13.021 1.00 79.50 80 LYS A C 1
ATOM 680 O O . LYS A 1 80 ? 21.516 11.893 -13.612 1.00 79.50 80 LYS A O 1
ATOM 685 N N . ARG A 1 81 ? 23.222 11.810 -12.150 1.00 70.62 81 ARG A N 1
ATOM 686 C CA . ARG A 1 81 ? 23.119 10.376 -11.848 1.00 70.62 81 ARG A CA 1
ATOM 687 C C . ARG A 1 81 ? 21.696 9.988 -11.424 1.00 70.62 81 ARG A C 1
ATOM 689 O O . ARG A 1 81 ? 21.097 10.668 -10.593 1.00 70.62 81 ARG A O 1
ATOM 696 N N . ASN A 1 82 ? 21.207 8.866 -11.958 1.00 70.81 82 ASN A N 1
ATOM 697 C CA . ASN A 1 82 ? 19.893 8.273 -11.670 1.00 70.81 82 ASN A CA 1
ATOM 698 C C . ASN A 1 82 ? 18.708 9.219 -11.932 1.00 70.81 82 ASN A C 1
ATOM 700 O O . ASN A 1 82 ? 17.660 9.097 -11.294 1.00 70.81 82 ASN A O 1
ATOM 704 N N . LYS A 1 83 ? 18.879 10.173 -12.855 1.00 83.50 83 LYS A N 1
ATOM 705 C CA . LYS A 1 83 ? 17.814 11.072 -13.280 1.00 83.50 83 LYS A CA 1
ATOM 706 C C . LYS A 1 83 ? 17.502 10.915 -14.761 1.00 83.50 83 LYS A C 1
ATOM 708 O O . LYS A 1 83 ? 18.412 10.790 -15.576 1.00 83.50 83 LYS A O 1
ATOM 713 N N . HIS A 1 84 ? 16.220 10.987 -15.087 1.00 88.00 84 HIS A N 1
ATOM 714 C CA . HIS A 1 84 ? 15.664 10.863 -16.427 1.00 88.00 84 HIS A CA 1
ATOM 715 C C . HIS A 1 84 ? 14.941 12.151 -16.814 1.00 88.00 84 HIS A C 1
ATOM 717 O O . HIS A 1 84 ? 14.307 12.775 -15.977 1.00 88.00 84 HIS A O 1
ATOM 723 N N . LEU A 1 85 ? 15.056 12.570 -18.069 1.00 90.50 85 LEU A N 1
ATOM 724 C CA . LEU A 1 85 ? 14.468 13.808 -18.586 1.00 90.50 85 LEU A CA 1
ATOM 725 C C . LEU A 1 85 ? 13.078 13.586 -19.177 1.00 90.50 85 LEU A C 1
ATOM 727 O O . LEU A 1 85 ? 12.221 14.467 -19.116 1.00 90.50 85 LEU A O 1
ATOM 731 N N . SER A 1 86 ? 12.868 12.430 -19.793 1.00 91.88 86 SER A N 1
ATOM 732 C CA . SER A 1 86 ? 11.656 12.107 -20.534 1.00 91.88 86 SER A CA 1
ATOM 733 C C . SER A 1 86 ? 11.525 10.604 -20.707 1.00 91.88 86 SER A C 1
ATOM 735 O O . SER A 1 86 ? 12.479 9.845 -20.485 1.00 91.88 86 SER A O 1
ATOM 737 N N . TYR A 1 87 ? 10.339 10.183 -21.126 1.00 92.38 87 TYR A N 1
ATOM 738 C CA . TYR A 1 87 ? 10.094 8.810 -21.509 1.00 92.38 87 TYR A CA 1
ATOM 739 C C . TYR A 1 87 ? 9.184 8.695 -22.724 1.00 92.38 87 TYR A C 1
ATOM 741 O O . TYR A 1 87 ? 8.358 9.570 -22.983 1.00 92.38 87 TYR A O 1
ATOM 749 N N . ILE A 1 88 ? 9.322 7.582 -23.441 1.00 94.19 88 ILE A N 1
ATOM 750 C CA . ILE A 1 88 ? 8.450 7.197 -24.548 1.00 94.19 88 ILE A CA 1
ATOM 751 C C . ILE A 1 88 ? 8.201 5.687 -24.484 1.00 94.19 88 ILE A C 1
ATOM 753 O O . ILE A 1 88 ? 9.148 4.903 -24.372 1.00 94.19 88 ILE A O 1
ATOM 757 N N . LEU A 1 89 ? 6.936 5.275 -24.570 1.00 94.38 89 LEU A N 1
ATOM 758 C CA . LEU A 1 89 ? 6.541 3.885 -24.790 1.00 94.38 89 LEU A CA 1
ATOM 759 C C . LEU A 1 89 ? 6.236 3.686 -26.273 1.00 94.38 89 LEU A C 1
ATOM 761 O O . LEU A 1 89 ? 5.393 4.378 -26.848 1.00 94.38 89 LEU A O 1
ATOM 765 N N . PHE A 1 90 ? 6.904 2.711 -26.875 1.00 93.00 90 PHE A N 1
ATOM 766 C CA . PHE A 1 90 ? 6.734 2.347 -28.275 1.00 93.00 90 PHE A CA 1
ATOM 767 C C . PHE A 1 90 ? 6.089 0.983 -28.409 1.00 93.00 90 PHE A C 1
ATOM 769 O O . PHE A 1 90 ? 6.349 0.094 -27.602 1.00 93.00 90 PHE A O 1
ATOM 776 N N . LYS A 1 91 ? 5.358 0.788 -29.500 1.00 93.69 91 LYS A N 1
ATOM 777 C CA . LYS A 1 91 ? 4.998 -0.525 -30.021 1.00 93.69 91 LYS A CA 1
ATOM 778 C C . LYS A 1 91 ? 5.662 -0.744 -31.378 1.00 93.69 91 LYS A C 1
ATOM 780 O O . LYS A 1 91 ? 5.618 0.133 -32.244 1.00 93.69 91 LYS A O 1
ATOM 785 N N . GLY A 1 92 ? 6.298 -1.899 -31.560 1.00 91.06 92 GLY A N 1
ATOM 786 C CA . GLY A 1 92 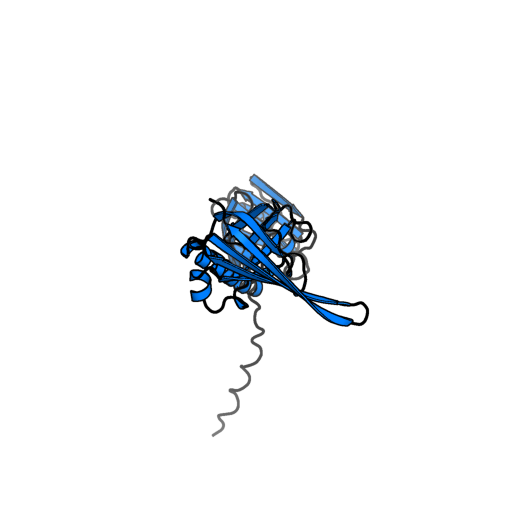? 6.990 -2.240 -32.807 1.00 91.06 92 GLY A CA 1
ATOM 787 C C . GLY A 1 92 ? 8.217 -3.126 -32.612 1.00 91.06 92 GLY A C 1
ATOM 788 O O . GLY A 1 92 ? 8.356 -3.776 -31.584 1.00 91.06 92 GLY A O 1
ATOM 789 N N . ASP A 1 93 ? 9.094 -3.146 -33.618 1.00 92.88 93 ASP A N 1
ATOM 790 C CA . ASP A 1 93 ? 10.331 -3.931 -33.604 1.00 92.88 93 ASP A CA 1
ATOM 791 C C . ASP A 1 93 ? 11.372 -3.301 -32.664 1.00 92.88 93 ASP A C 1
ATOM 793 O O . ASP A 1 93 ? 11.757 -2.138 -32.829 1.00 92.88 93 ASP A O 1
ATOM 797 N N . TYR A 1 94 ? 11.908 -4.092 -31.735 1.00 93.62 94 TYR A N 1
ATOM 798 C CA . TYR A 1 94 ? 12.946 -3.637 -30.805 1.00 93.62 94 TYR A CA 1
ATOM 799 C C . TYR A 1 94 ? 14.205 -3.101 -31.507 1.00 93.62 94 TYR A C 1
ATOM 801 O O . TYR A 1 94 ? 14.788 -2.114 -31.059 1.00 93.62 94 TYR A O 1
ATOM 809 N N . ASP A 1 95 ? 14.603 -3.700 -32.631 1.00 93.62 95 ASP A N 1
ATOM 810 C CA . ASP A 1 95 ? 15.787 -3.277 -33.388 1.00 93.62 95 ASP A CA 1
ATOM 811 C C . ASP A 1 95 ? 15.666 -1.827 -33.887 1.00 93.62 95 ASP A C 1
ATOM 813 O O . ASP A 1 95 ? 16.657 -1.097 -33.951 1.00 93.62 95 ASP A O 1
ATOM 817 N N . GLU A 1 96 ? 14.453 -1.372 -34.215 1.00 94.44 96 GLU A N 1
ATOM 818 C CA . GLU A 1 96 ? 14.208 0.019 -34.607 1.00 94.44 96 GLU A CA 1
ATOM 819 C C . GLU A 1 96 ? 14.221 0.957 -33.393 1.00 94.44 96 GLU A C 1
ATOM 821 O O . GLU A 1 96 ? 14.734 2.070 -33.494 1.00 94.44 96 GLU A O 1
ATOM 826 N N . VAL A 1 97 ? 13.762 0.501 -32.220 1.00 94.56 97 VAL A N 1
ATOM 827 C CA . VAL A 1 97 ? 13.902 1.253 -30.957 1.00 94.56 97 VAL A CA 1
ATOM 828 C C . VAL A 1 97 ? 15.378 1.422 -30.587 1.00 94.56 97 VAL A C 1
ATOM 830 O O . VAL A 1 97 ? 15.799 2.512 -30.203 1.00 94.56 97 VAL A O 1
ATOM 833 N N . GLN A 1 98 ? 16.199 0.382 -30.761 1.00 94.69 98 GLN A N 1
ATOM 834 C CA . GLN A 1 98 ? 17.645 0.483 -30.558 1.00 94.69 98 GLN A CA 1
ATOM 835 C C . GLN A 1 98 ? 18.302 1.446 -31.551 1.00 94.69 98 GLN A C 1
ATOM 837 O O . GLN A 1 98 ? 19.178 2.216 -31.157 1.00 94.69 98 GLN A O 1
ATOM 842 N N . LYS A 1 99 ? 17.904 1.423 -32.832 1.00 94.81 99 LYS A N 1
ATOM 843 C CA . LYS A 1 99 ? 18.389 2.396 -33.826 1.00 94.81 99 LYS A CA 1
ATOM 844 C C . LYS A 1 99 ? 18.006 3.815 -33.431 1.00 94.81 99 LYS A C 1
ATOM 846 O O . LYS A 1 99 ? 18.880 4.674 -33.450 1.00 94.81 99 LYS A O 1
ATOM 851 N N . LEU A 1 100 ? 16.763 4.031 -32.999 1.00 94.62 100 LEU A N 1
ATOM 852 C CA . LEU A 1 100 ? 16.310 5.323 -32.496 1.00 94.62 100 LEU A CA 1
ATOM 853 C C . LEU A 1 100 ? 17.165 5.790 -31.313 1.00 94.62 100 LEU A C 1
ATOM 855 O O . LEU A 1 100 ? 17.631 6.918 -31.323 1.00 94.62 100 LEU A O 1
ATOM 859 N N . ALA A 1 101 ? 17.443 4.935 -30.330 1.00 94.50 101 ALA A N 1
ATOM 860 C CA . ALA A 1 101 ? 18.280 5.307 -29.186 1.00 94.50 101 ALA A CA 1
ATOM 861 C C . ALA A 1 101 ? 19.751 5.582 -29.570 1.00 94.50 101 ALA A C 1
ATOM 863 O O . ALA A 1 101 ? 20.393 6.453 -28.991 1.00 94.50 101 ALA A O 1
ATOM 864 N N . LYS A 1 102 ? 20.305 4.847 -30.545 1.00 95.19 102 LYS A N 1
ATOM 865 C CA . LYS A 1 102 ? 21.709 4.982 -30.985 1.00 95.19 102 LYS A CA 1
ATOM 866 C C . LYS A 1 102 ? 21.931 6.175 -31.914 1.00 95.19 102 LYS A C 1
ATOM 868 O O . LYS A 1 102 ? 22.934 6.872 -31.787 1.00 95.19 102 LYS A O 1
ATOM 873 N N . TRP A 1 103 ? 21.022 6.390 -32.856 1.00 94.25 103 TRP A N 1
ATOM 874 C CA . TRP A 1 103 ? 21.168 7.363 -33.943 1.00 94.25 103 TRP A CA 1
ATOM 875 C C . TRP A 1 103 ? 20.250 8.575 -33.799 1.00 94.25 103 TRP A C 1
ATOM 877 O O . TRP A 1 103 ? 20.328 9.483 -34.617 1.00 94.25 103 TRP A O 1
ATOM 887 N N . GLU A 1 104 ? 19.368 8.573 -32.797 1.00 88.31 104 GLU A N 1
ATOM 888 C CA . GLU A 1 104 ? 18.303 9.574 -32.595 1.00 88.31 104 GLU A CA 1
ATOM 889 C C . GLU A 1 104 ? 17.329 9.665 -33.771 1.00 88.31 104 GLU A C 1
ATOM 891 O O . GLU A 1 104 ? 16.578 10.624 -33.935 1.00 88.31 104 GLU A O 1
ATOM 896 N N . TYR A 1 105 ? 17.324 8.611 -34.585 1.00 87.38 105 TYR A N 1
ATOM 897 C CA . TYR A 1 105 ? 16.524 8.475 -35.781 1.00 87.38 105 TYR A CA 1
ATOM 898 C C . TYR A 1 105 ? 16.283 6.990 -36.087 1.00 87.38 105 TYR A C 1
ATOM 900 O O . TYR A 1 105 ? 17.132 6.131 -35.838 1.00 87.38 105 TYR A O 1
ATOM 908 N N . SER A 1 106 ? 15.111 6.691 -36.645 1.00 85.50 106 SER A N 1
ATOM 909 C CA . SER A 1 106 ? 14.703 5.359 -37.094 1.00 85.50 106 SER A CA 1
ATOM 910 C C . SER A 1 106 ? 14.178 5.447 -38.524 1.00 85.50 106 SER A C 1
ATOM 912 O O . SER A 1 106 ? 13.435 6.366 -38.862 1.00 85.50 106 SER A O 1
ATOM 914 N N . ASN A 1 107 ? 14.536 4.468 -39.358 1.00 81.25 107 ASN A N 1
ATOM 915 C CA . ASN A 1 107 ? 14.084 4.401 -40.751 1.00 81.25 107 ASN A CA 1
ATOM 916 C C . ASN A 1 107 ? 12.649 3.881 -40.878 1.00 81.25 107 ASN A C 1
ATOM 918 O O . ASN A 1 107 ? 12.002 4.100 -41.903 1.00 81.25 107 ASN A O 1
ATOM 922 N N . LYS A 1 108 ? 12.152 3.175 -39.858 1.00 87.12 108 LYS A N 1
ATOM 923 C CA . LYS A 1 108 ? 10.757 2.743 -39.782 1.00 87.12 108 LYS A CA 1
ATOM 924 C C . LYS A 1 108 ? 9.984 3.592 -38.782 1.00 87.12 108 LYS A C 1
ATOM 926 O O . LYS A 1 108 ? 10.511 4.014 -37.750 1.00 87.12 108 LYS A O 1
ATOM 931 N N . LYS A 1 109 ? 8.698 3.789 -39.074 1.00 83.31 109 LYS A N 1
ATOM 932 C CA . LYS A 1 109 ? 7.766 4.447 -38.161 1.00 83.31 109 LYS A CA 1
ATOM 933 C C . LYS A 1 109 ? 7.458 3.508 -36.990 1.00 83.31 109 LYS A C 1
ATOM 935 O O . LYS A 1 109 ? 6.871 2.450 -37.196 1.00 83.31 109 LYS A O 1
ATOM 940 N N . LEU A 1 110 ? 7.854 3.908 -35.786 1.00 89.31 110 LEU A N 1
ATOM 941 C CA . LEU A 1 110 ? 7.435 3.277 -34.534 1.00 89.31 110 LEU A CA 1
ATOM 942 C C . LEU A 1 110 ? 6.083 3.859 -34.100 1.00 89.31 110 LEU A C 1
ATOM 944 O O . LEU A 1 110 ? 5.843 5.059 -34.259 1.00 89.31 110 LEU A O 1
ATOM 948 N N . GLU A 1 111 ? 5.195 3.023 -33.564 1.00 94.31 111 GLU A N 1
ATOM 949 C CA . GLU A 1 111 ? 3.941 3.481 -32.959 1.00 94.31 111 GLU A CA 1
ATOM 950 C C . GLU A 1 111 ? 4.255 4.010 -31.554 1.00 94.31 111 GLU A C 1
ATOM 952 O O . GLU A 1 111 ? 4.731 3.261 -30.704 1.00 94.31 111 GLU A O 1
ATOM 957 N N . VAL A 1 112 ? 4.027 5.302 -31.310 1.00 94.62 112 VAL A N 1
ATOM 958 C CA . VAL A 1 112 ? 4.140 5.889 -29.967 1.00 94.62 112 VAL A CA 1
ATOM 959 C C . VAL A 1 112 ? 2.827 5.652 -29.237 1.00 94.62 112 VAL A C 1
ATOM 961 O O . VAL A 1 112 ? 1.782 6.106 -29.697 1.00 94.62 112 VAL A O 1
ATOM 964 N N . LEU A 1 113 ? 2.892 4.949 -28.111 1.00 94.75 113 LEU A N 1
ATOM 965 C CA . LEU A 1 113 ? 1.733 4.678 -27.264 1.00 94.75 113 LEU A CA 1
ATOM 966 C C . LEU A 1 113 ? 1.486 5.823 -26.281 1.00 94.75 113 LEU A C 1
ATOM 968 O O . LEU A 1 113 ? 0.359 6.276 -26.126 1.00 94.75 113 LEU A O 1
ATOM 972 N N . THR A 1 114 ? 2.549 6.287 -25.622 1.00 93.25 114 THR A N 1
ATOM 973 C CA . THR A 1 114 ? 2.518 7.410 -24.677 1.00 93.25 114 THR A CA 1
ATOM 974 C C . THR A 1 114 ? 3.929 7.966 -24.473 1.00 93.25 114 THR A C 1
ATOM 976 O O . THR A 1 114 ? 4.924 7.281 -24.739 1.00 93.25 114 THR A O 1
ATOM 979 N N . SER A 1 115 ? 4.028 9.219 -24.037 1.00 92.06 115 SER A N 1
ATOM 980 C CA . SER A 1 115 ? 5.293 9.900 -23.761 1.00 92.06 115 SER A CA 1
ATOM 981 C C . SER A 1 115 ? 5.078 11.131 -22.893 1.00 92.06 115 SER A C 1
ATOM 983 O O . SER A 1 115 ? 4.098 11.845 -23.103 1.00 92.06 115 SER A O 1
ATOM 985 N N . ASP A 1 116 ? 6.036 11.450 -22.025 1.00 91.25 116 ASP A N 1
ATOM 986 C CA . ASP A 1 116 ? 6.033 12.714 -21.283 1.00 91.25 116 ASP A CA 1
ATOM 987 C C . ASP A 1 116 ? 7.446 13.129 -20.827 1.00 91.25 116 ASP A C 1
ATOM 989 O O . ASP A 1 116 ? 8.420 12.371 -20.927 1.00 91.25 116 ASP A O 1
ATOM 993 N N . ARG A 1 117 ? 7.562 14.356 -20.314 1.00 89.38 117 ARG A N 1
ATOM 994 C CA . ARG A 1 117 ? 8.741 14.886 -19.622 1.00 89.38 117 ARG A CA 1
ATOM 995 C C . ARG A 1 117 ? 8.691 14.569 -18.129 1.00 89.38 117 ARG A C 1
ATOM 997 O O . ARG A 1 117 ? 7.650 14.639 -17.488 1.00 89.38 117 ARG A O 1
ATOM 1004 N N . ILE A 1 118 ? 9.860 14.315 -17.551 1.00 85.88 118 ILE A N 1
ATOM 1005 C CA . ILE A 1 118 ? 10.038 14.024 -16.126 1.00 85.88 118 ILE A CA 1
ATOM 1006 C C . ILE A 1 118 ? 10.694 15.244 -15.467 1.00 85.88 118 ILE A C 1
ATOM 1008 O O . ILE A 1 118 ? 11.915 15.390 -15.456 1.00 85.88 118 ILE A O 1
ATOM 1012 N N . PHE A 1 119 ? 9.884 16.150 -14.912 1.00 79.88 119 PHE A N 1
ATOM 1013 C CA . PHE A 1 119 ? 10.368 17.446 -14.412 1.00 79.88 119 PHE A CA 1
ATOM 1014 C C . PHE A 1 119 ? 11.305 17.356 -13.197 1.00 79.88 119 PHE A C 1
ATOM 1016 O O . PHE A 1 119 ? 12.300 18.078 -13.139 1.00 79.88 119 PHE A O 1
ATOM 1023 N N . SER A 1 120 ? 11.038 16.474 -12.227 1.00 77.06 120 SER A N 1
ATOM 1024 C CA . SER A 1 120 ? 11.921 16.316 -11.052 1.00 77.06 120 SER A CA 1
ATOM 1025 C C . SER A 1 120 ? 13.244 15.611 -11.396 1.00 77.06 120 SER A C 1
ATOM 1027 O O . SER A 1 120 ? 14.264 15.712 -10.692 1.00 77.06 120 SER A O 1
ATOM 1029 N N . GLY A 1 121 ? 13.211 14.876 -12.505 1.00 73.38 121 GLY A N 1
ATOM 1030 C CA . GLY A 1 121 ? 14.232 13.969 -12.972 1.00 73.38 121 GLY A CA 1
ATOM 1031 C C . GLY A 1 121 ? 14.258 12.618 -12.260 1.00 73.38 121 GLY A C 1
ATOM 1032 O O . GLY A 1 121 ? 14.860 11.691 -12.784 1.00 73.38 121 GLY A O 1
ATOM 1033 N N . TYR A 1 122 ? 13.651 12.453 -11.083 1.00 72.88 122 TYR A N 1
ATOM 1034 C CA . TYR A 1 122 ? 13.711 11.174 -10.374 1.00 72.88 122 TYR A CA 1
ATOM 1035 C C . TYR A 1 122 ? 12.593 10.243 -10.822 1.00 72.88 122 TYR A C 1
ATOM 1037 O O . TYR A 1 122 ? 11.424 10.618 -10.854 1.00 72.88 122 TYR A O 1
ATOM 1045 N N . PHE A 1 123 ? 12.963 8.992 -11.094 1.00 68.31 123 PHE A N 1
ATOM 1046 C CA . PHE A 1 123 ? 12.017 7.958 -11.509 1.00 68.31 123 PHE A CA 1
ATOM 1047 C C . PHE A 1 123 ? 10.882 7.777 -10.481 1.00 68.31 123 PHE A C 1
ATOM 1049 O O . PHE A 1 123 ? 9.717 7.741 -10.853 1.00 68.31 123 PHE A O 1
ATOM 1056 N N . LYS A 1 124 ? 11.213 7.778 -9.184 1.00 70.81 124 LYS A N 1
ATOM 1057 C CA . LYS A 1 124 ? 10.254 7.616 -8.078 1.00 70.81 124 LYS A CA 1
ATOM 1058 C C . LYS A 1 124 ? 9.209 8.731 -7.919 1.00 70.81 124 LYS A C 1
ATOM 1060 O O . LYS A 1 124 ? 8.213 8.528 -7.241 1.00 70.81 124 LYS A O 1
ATOM 1065 N N . ASP A 1 125 ? 9.451 9.916 -8.480 1.00 68.88 125 ASP A N 1
ATOM 1066 C CA . ASP A 1 125 ? 8.535 11.050 -8.296 1.00 68.88 125 ASP A CA 1
ATOM 1067 C C . ASP A 1 125 ? 7.458 11.077 -9.384 1.00 68.88 125 ASP A C 1
ATOM 1069 O O . ASP A 1 125 ? 6.386 11.643 -9.192 1.00 68.88 125 ASP A O 1
ATOM 1073 N N . TYR A 1 126 ? 7.769 10.510 -10.550 1.00 73.81 126 TYR A N 1
ATOM 1074 C CA . TYR A 1 126 ? 6.856 10.470 -11.688 1.00 73.81 126 TYR A CA 1
ATOM 1075 C C . TYR A 1 126 ? 6.111 9.139 -11.755 1.00 73.81 126 TYR A C 1
ATOM 1077 O O . TYR A 1 126 ? 4.930 9.073 -12.086 1.00 73.81 126 TYR A O 1
ATOM 1085 N N . PHE A 1 127 ? 6.804 8.063 -11.405 1.00 74.62 127 PHE A N 1
ATOM 1086 C CA . PHE A 1 127 ? 6.227 6.742 -11.300 1.00 74.62 127 PHE A CA 1
ATOM 1087 C C . PHE A 1 127 ? 6.073 6.429 -9.814 1.00 74.62 127 PHE A C 1
ATOM 1089 O O . PHE A 1 127 ? 7.008 6.674 -9.062 1.00 74.62 127 PHE A O 1
ATOM 1096 N N . ASN A 1 128 ? 4.923 5.888 -9.394 1.00 82.00 128 ASN A N 1
ATOM 1097 C CA . ASN A 1 128 ? 4.632 5.512 -8.002 1.00 82.00 128 ASN A CA 1
ATOM 1098 C C . ASN A 1 128 ? 5.538 4.356 -7.535 1.00 82.00 128 ASN A C 1
ATOM 1100 O O . ASN A 1 128 ? 5.061 3.252 -7.296 1.00 82.00 128 ASN A O 1
ATOM 1104 N N . PHE A 1 129 ? 6.846 4.578 -7.459 1.00 86.69 129 PHE A N 1
ATOM 1105 C CA . PHE A 1 129 ? 7.856 3.591 -7.123 1.00 86.69 129 PHE A CA 1
ATOM 1106 C C . PHE A 1 129 ? 8.550 3.959 -5.820 1.00 86.69 129 PHE A C 1
ATOM 1108 O O . PHE A 1 129 ? 8.862 5.119 -5.569 1.00 86.69 129 PHE A O 1
ATOM 1115 N N . VAL A 1 130 ? 8.840 2.939 -5.031 1.00 88.00 130 VAL A N 1
ATOM 1116 C CA . VAL A 1 130 ? 9.544 3.019 -3.752 1.00 88.00 130 VAL A CA 1
ATOM 1117 C C . VAL A 1 130 ? 10.850 2.246 -3.841 1.00 88.00 130 VAL A C 1
ATOM 1119 O O . VAL A 1 130 ? 10.970 1.312 -4.640 1.00 88.00 130 VAL A O 1
ATOM 1122 N N . ASP A 1 131 ? 11.843 2.642 -3.053 1.00 87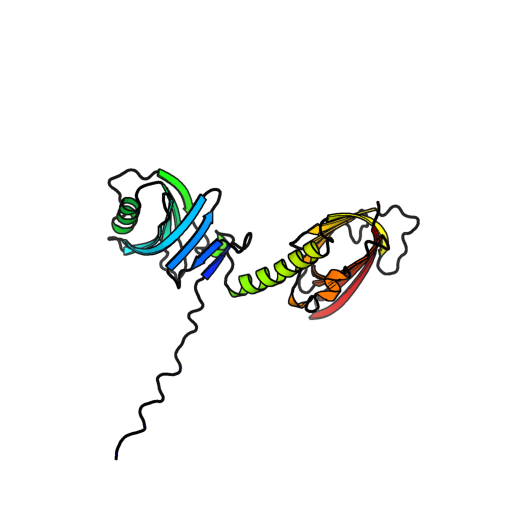.81 131 ASP A N 1
ATOM 1123 C CA . ASP A 1 131 ? 13.089 1.879 -2.956 1.00 87.81 131 ASP A CA 1
ATOM 1124 C C . ASP A 1 131 ? 12.908 0.578 -2.155 1.00 87.81 131 ASP A C 1
ATOM 1126 O O . ASP A 1 131 ? 11.818 0.253 -1.683 1.00 87.81 131 ASP A O 1
ATOM 1130 N N . GLU A 1 132 ? 13.972 -0.215 -2.026 1.00 87.81 132 GLU A N 1
ATOM 1131 C CA . GLU A 1 132 ? 13.896 -1.502 -1.331 1.00 87.81 132 GLU A CA 1
ATOM 1132 C C . GLU A 1 132 ? 13.595 -1.379 0.167 1.00 87.81 132 GLU A C 1
ATOM 1134 O O . GLU A 1 132 ? 12.923 -2.245 0.727 1.00 87.81 132 GLU A O 1
ATOM 1139 N N . GLY A 1 133 ? 14.077 -0.324 0.827 1.00 86.94 133 GLY A N 1
ATOM 1140 C CA . GLY A 1 133 ? 13.828 -0.111 2.252 1.00 86.94 133 GLY A CA 1
ATOM 1141 C C . GLY A 1 133 ? 12.359 0.216 2.503 1.00 86.94 133 GLY A C 1
ATOM 1142 O O . GLY A 1 133 ? 11.707 -0.409 3.345 1.00 86.94 133 GLY A O 1
ATOM 1143 N N . GLU A 1 134 ? 11.820 1.142 1.714 1.00 89.00 134 GLU A N 1
ATOM 1144 C CA . GLU A 1 134 ? 10.398 1.486 1.708 1.00 89.00 134 GLU A CA 1
ATOM 1145 C C . GLU A 1 134 ? 9.525 0.291 1.286 1.00 89.00 134 GLU A C 1
ATOM 1147 O O . GLU A 1 134 ? 8.490 0.038 1.906 1.00 89.00 134 GLU A O 1
ATOM 1152 N N . TYR A 1 135 ? 9.958 -0.501 0.299 1.00 90.75 135 TYR A N 1
ATOM 1153 C CA . TYR A 1 135 ? 9.290 -1.743 -0.104 1.00 90.75 135 TYR A CA 1
ATOM 1154 C C . TYR A 1 135 ? 9.183 -2.736 1.054 1.00 90.75 135 TYR A C 1
ATOM 1156 O O . TYR A 1 135 ? 8.101 -3.268 1.291 1.00 90.75 135 TYR A O 1
ATOM 1164 N N . LEU A 1 136 ? 10.270 -2.991 1.793 1.00 90.25 136 LEU A N 1
ATOM 1165 C CA . LEU A 1 136 ? 10.257 -3.942 2.910 1.00 90.25 136 LEU A CA 1
ATOM 1166 C C . LEU A 1 136 ? 9.275 -3.503 3.998 1.00 90.25 136 LEU A C 1
ATOM 1168 O O . LEU A 1 136 ? 8.517 -4.327 4.520 1.00 90.25 136 LEU A O 1
ATOM 1172 N N . LYS A 1 137 ? 9.254 -2.201 4.302 1.00 90.38 137 LYS A N 1
ATOM 1173 C CA . LYS A 1 137 ? 8.302 -1.604 5.242 1.00 90.38 137 LYS A CA 1
ATOM 1174 C C . LYS A 1 137 ? 6.862 -1.787 4.751 1.00 90.38 137 LYS A C 1
ATOM 1176 O O . LYS A 1 137 ? 6.070 -2.423 5.441 1.00 90.38 137 LYS A O 1
ATOM 1181 N N . LEU A 1 138 ? 6.550 -1.341 3.532 1.00 89.44 138 LEU A N 1
ATOM 1182 C CA . LEU A 1 138 ? 5.210 -1.448 2.942 1.00 89.44 138 LEU A CA 1
ATOM 1183 C C . LEU A 1 138 ? 4.734 -2.896 2.794 1.00 89.44 138 LEU A C 1
ATOM 1185 O O . LEU A 1 138 ? 3.564 -3.186 3.030 1.00 89.44 138 LEU A O 1
ATOM 1189 N N . SER A 1 139 ? 5.622 -3.808 2.400 1.00 90.06 139 SER A N 1
ATOM 1190 C CA . SER A 1 139 ? 5.314 -5.233 2.276 1.00 90.06 139 SER A CA 1
ATOM 1191 C C . SER A 1 139 ? 4.955 -5.833 3.631 1.00 90.06 139 SER A C 1
ATOM 1193 O O . SER A 1 139 ? 4.009 -6.613 3.717 1.00 90.06 139 SER A O 1
ATOM 1195 N N . SER A 1 140 ? 5.686 -5.463 4.684 1.00 91.44 140 SER A N 1
ATOM 1196 C CA . SER A 1 140 ? 5.397 -5.918 6.046 1.00 91.44 140 SER A CA 1
ATOM 1197 C C . SER A 1 140 ? 4.068 -5.348 6.541 1.00 91.44 140 SER A C 1
ATOM 1199 O O . SER A 1 140 ? 3.244 -6.083 7.079 1.00 91.44 140 SER A O 1
ATOM 1201 N N . ASP A 1 141 ? 3.818 -4.058 6.307 1.00 91.81 141 ASP A N 1
ATOM 1202 C CA . ASP A 1 141 ? 2.583 -3.386 6.720 1.00 91.81 141 ASP A CA 1
ATOM 1203 C C . ASP A 1 141 ? 1.350 -3.969 5.997 1.00 91.81 141 ASP A C 1
ATOM 1205 O O . ASP A 1 141 ? 0.305 -4.182 6.609 1.00 91.81 141 ASP A O 1
ATOM 1209 N N . ARG A 1 142 ? 1.470 -4.315 4.707 1.00 89.31 142 ARG A N 1
ATOM 1210 C CA . ARG A 1 142 ? 0.397 -4.976 3.937 1.00 89.31 142 ARG A CA 1
ATOM 1211 C C . ARG A 1 142 ? 0.112 -6.401 4.391 1.00 89.31 142 ARG A C 1
ATOM 1213 O O . ARG A 1 142 ? -1.041 -6.821 4.321 1.00 89.31 142 ARG A O 1
ATOM 1220 N N . LEU A 1 143 ? 1.125 -7.118 4.875 1.00 92.38 143 LEU A N 1
ATOM 1221 C CA . LEU A 1 143 ? 0.949 -8.465 5.416 1.00 92.38 143 LEU A CA 1
ATOM 1222 C C . LEU A 1 143 ? -0.011 -8.459 6.617 1.00 92.38 143 LEU A C 1
ATOM 1224 O O . LEU 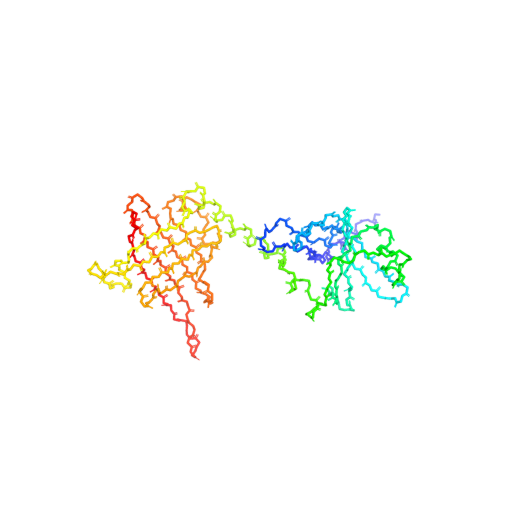A 1 143 ? -0.808 -9.380 6.768 1.00 92.38 143 LEU A O 1
ATOM 1228 N N . ILE A 1 144 ? -0.017 -7.384 7.416 1.00 95.06 144 ILE A N 1
ATOM 1229 C CA . ILE A 1 144 ? -1.002 -7.188 8.492 1.00 95.06 144 ILE A CA 1
ATOM 1230 C C . ILE A 1 144 ? -2.430 -7.175 7.935 1.00 95.06 144 ILE A C 1
ATOM 1232 O O . ILE A 1 144 ? -3.311 -7.843 8.470 1.00 95.06 144 ILE A O 1
ATOM 1236 N N . GLY A 1 145 ? -2.655 -6.479 6.821 1.00 93.12 145 GLY A N 1
ATOM 1237 C CA . GLY A 1 145 ? -3.947 -6.469 6.137 1.00 93.12 145 GLY A CA 1
ATOM 1238 C C . GLY A 1 145 ? -4.386 -7.833 5.606 1.00 93.12 145 GLY A C 1
ATOM 1239 O O . GLY A 1 145 ? -5.584 -8.122 5.584 1.00 93.12 145 GLY A O 1
ATOM 1240 N N . ASP A 1 146 ? -3.439 -8.677 5.194 1.00 93.00 146 ASP A N 1
ATOM 1241 C CA . ASP A 1 146 ? -3.722 -10.056 4.793 1.00 93.00 146 ASP A CA 1
ATOM 1242 C C . ASP A 1 146 ? -4.107 -10.924 6.001 1.00 93.00 146 ASP A C 1
ATOM 1244 O O . ASP A 1 146 ? -5.099 -11.644 5.923 1.00 93.00 146 ASP A O 1
ATOM 1248 N N . TYR A 1 147 ? -3.446 -10.772 7.155 1.00 95.12 147 TYR A N 1
ATOM 1249 C CA . TYR A 1 147 ? -3.863 -11.460 8.385 1.00 95.12 147 TYR A CA 1
ATOM 1250 C C . TYR A 1 147 ? -5.262 -11.043 8.857 1.00 95.12 147 TYR A C 1
ATOM 1252 O O . TYR A 1 147 ? -6.061 -11.891 9.240 1.00 95.12 147 TYR A O 1
ATOM 1260 N N . ILE A 1 148 ? -5.609 -9.756 8.767 1.00 94.88 148 ILE A N 1
ATOM 1261 C CA . ILE A 1 148 ? -6.965 -9.260 9.082 1.00 94.88 148 ILE A CA 1
ATOM 1262 C C . ILE A 1 148 ? -8.003 -9.863 8.132 1.00 94.88 148 ILE A C 1
ATOM 1264 O O . ILE A 1 148 ? -9.120 -10.187 8.540 1.00 94.88 148 ILE A O 1
ATOM 1268 N N . LYS A 1 149 ? -7.643 -10.029 6.853 1.00 94.94 149 LYS A N 1
ATOM 1269 C CA . LYS A 1 149 ? -8.494 -10.712 5.877 1.00 94.94 149 LYS A CA 1
ATOM 1270 C C . LYS A 1 149 ? -8.702 -12.174 6.247 1.00 94.94 149 LYS A C 1
ATOM 1272 O O . LYS A 1 149 ? -9.837 -12.639 6.183 1.00 94.94 149 LYS A O 1
ATOM 1277 N N . ASP A 1 150 ? -7.639 -12.877 6.606 1.00 94.38 150 ASP A N 1
ATOM 1278 C CA . ASP A 1 150 ? -7.703 -14.297 6.951 1.00 94.38 150 ASP A CA 1
ATOM 1279 C C . ASP A 1 150 ? -8.463 -14.527 8.269 1.00 94.38 150 ASP A C 1
ATOM 1281 O O . ASP A 1 150 ? -9.172 -15.523 8.398 1.00 94.38 150 ASP A O 1
ATOM 1285 N N . ALA A 1 151 ? -8.434 -13.555 9.187 1.00 93.12 151 ALA A N 1
ATOM 1286 C CA . ALA A 1 151 ? -9.282 -13.506 10.381 1.00 93.12 151 ALA A CA 1
ATOM 1287 C C . ALA A 1 151 ? -10.760 -13.155 10.090 1.00 93.12 151 ALA A C 1
ATOM 1289 O O . ALA A 1 151 ? -11.578 -13.121 11.006 1.00 93.12 151 ALA A O 1
ATOM 1290 N N . GLY A 1 152 ? -11.128 -12.870 8.835 1.00 94.25 152 GLY A N 1
ATOM 1291 C CA . GLY A 1 152 ? -12.507 -12.550 8.449 1.00 94.25 152 GLY A CA 1
ATOM 1292 C C . GLY A 1 152 ? -12.994 -11.166 8.895 1.00 94.25 152 GLY A C 1
ATOM 1293 O O . GLY A 1 152 ? -14.197 -10.923 8.928 1.00 94.25 152 GLY A O 1
ATOM 1294 N N . LEU A 1 153 ? -12.078 -10.253 9.229 1.00 94.56 153 LEU A N 1
ATOM 1295 C CA . LEU A 1 153 ? -12.392 -8.925 9.774 1.00 94.56 153 LEU A CA 1
ATOM 1296 C C . LEU A 1 153 ? -12.476 -7.824 8.704 1.00 94.56 153 LEU A C 1
ATOM 1298 O O . LEU A 1 153 ? -12.820 -6.686 9.004 1.00 94.56 153 LEU A O 1
ATOM 1302 N N . ILE A 1 154 ? -12.117 -8.115 7.452 1.00 95.88 154 ILE A N 1
ATOM 1303 C CA . ILE A 1 154 ? -12.237 -7.144 6.357 1.00 95.88 154 ILE A CA 1
ATOM 1304 C C . ILE A 1 154 ? -13.707 -6.949 6.005 1.00 95.88 154 ILE A C 1
ATOM 1306 O O . ILE A 1 154 ? -14.408 -7.904 5.675 1.00 95.88 154 ILE A O 1
ATOM 1310 N N . GLY A 1 155 ? -14.153 -5.696 5.994 1.00 95.94 155 GLY A N 1
ATOM 1311 C CA . GLY A 1 155 ? -15.548 -5.379 5.744 1.00 95.94 155 GLY A CA 1
ATOM 1312 C C . GLY A 1 155 ? -15.904 -3.939 6.068 1.00 95.94 155 GLY A C 1
ATOM 1313 O O . GLY A 1 155 ? -15.057 -3.115 6.420 1.00 95.94 155 GLY A O 1
ATOM 1314 N N . GLU A 1 156 ? -17.190 -3.653 5.921 1.00 97.88 156 GLU A N 1
ATOM 1315 C CA . GLU A 1 156 ? -17.803 -2.386 6.285 1.00 97.88 156 GLU A CA 1
ATOM 1316 C C . GLU A 1 156 ? -18.868 -2.658 7.348 1.00 97.88 156 GLU A C 1
ATOM 1318 O O . GLU A 1 156 ? -19.759 -3.482 7.153 1.00 97.88 156 GLU A O 1
ATOM 1323 N N . TYR A 1 157 ? -18.743 -1.985 8.486 1.00 97.50 157 TYR A N 1
ATOM 1324 C CA . TYR A 1 157 ? -19.521 -2.219 9.692 1.00 97.50 157 TYR A CA 1
ATOM 1325 C C . TYR A 1 157 ? -20.237 -0.932 10.069 1.00 97.50 157 TYR A C 1
ATOM 1327 O O . TYR A 1 157 ? -19.602 0.092 10.326 1.00 97.50 157 TYR A O 1
ATOM 1335 N N . LYS A 1 158 ? -21.565 -0.975 10.147 1.00 97.81 158 LYS A N 1
ATOM 1336 C CA . LYS A 1 158 ? -22.328 0.123 10.746 1.00 97.81 158 LYS A CA 1
ATOM 1337 C C . LYS A 1 158 ? -22.046 0.140 12.240 1.00 97.81 158 LYS A C 1
ATOM 1339 O O . LYS A 1 158 ? -22.102 -0.903 12.887 1.00 97.81 158 LYS A O 1
ATOM 1344 N N . ILE A 1 159 ? -21.766 1.309 12.799 1.00 97.56 159 ILE A N 1
ATOM 1345 C CA . ILE A 1 159 ? -21.433 1.457 14.215 1.00 97.56 159 ILE A CA 1
ATOM 1346 C C . ILE A 1 159 ? -22.309 2.508 14.899 1.00 97.56 159 ILE A C 1
ATOM 1348 O O . ILE A 1 159 ? -22.792 3.451 14.271 1.00 97.56 159 ILE A O 1
ATOM 1352 N N . LYS A 1 160 ? -22.511 2.347 16.209 1.00 96.88 160 LYS A N 1
ATOM 1353 C CA . LYS A 1 160 ? -23.040 3.383 17.107 1.00 96.88 160 LYS A CA 1
ATOM 1354 C C . LYS A 1 160 ? -21.989 3.707 18.160 1.00 96.88 160 LYS A C 1
ATOM 1356 O O . LYS A 1 160 ? -21.560 2.803 18.877 1.00 96.88 160 LYS A O 1
ATOM 1361 N N . ILE A 1 161 ? -21.599 4.971 18.286 1.00 96.44 161 ILE A N 1
ATOM 1362 C CA . ILE A 1 161 ? -20.683 5.399 19.346 1.00 96.44 161 ILE A CA 1
ATOM 1363 C C . ILE A 1 161 ? -21.453 5.470 20.663 1.00 96.44 161 ILE A C 1
ATOM 1365 O O . ILE A 1 161 ? -22.488 6.131 20.746 1.00 96.44 161 ILE A O 1
ATOM 1369 N N . TYR A 1 162 ? -20.947 4.796 21.696 1.00 92.75 162 TYR A N 1
ATOM 1370 C CA . TYR A 1 162 ? -21.559 4.825 23.026 1.00 92.75 162 TYR A CA 1
ATOM 1371 C C . TYR A 1 162 ? -20.764 5.675 24.018 1.00 92.75 162 TYR A C 1
ATOM 1373 O O . TYR A 1 162 ? -21.348 6.217 24.956 1.00 92.75 162 TYR A O 1
ATOM 1381 N N . ARG A 1 163 ? -19.443 5.790 23.840 1.00 94.44 163 ARG A N 1
ATOM 1382 C CA . ARG A 1 163 ? -18.565 6.564 24.723 1.00 94.44 163 ARG A CA 1
ATOM 1383 C C . ARG A 1 163 ? -17.386 7.128 23.945 1.00 94.44 163 ARG A C 1
ATOM 1385 O O . ARG A 1 163 ? -16.792 6.413 23.147 1.00 94.44 163 ARG A O 1
ATOM 1392 N N . ASP A 1 164 ? -17.023 8.375 24.217 1.00 93.69 164 ASP A N 1
ATOM 1393 C CA . ASP A 1 164 ? -15.792 8.997 23.718 1.00 93.69 164 ASP A CA 1
ATOM 1394 C C . ASP A 1 164 ? -15.134 9.779 24.853 1.00 93.69 164 ASP A C 1
ATOM 1396 O O . ASP A 1 164 ? -15.788 10.574 25.525 1.00 93.69 164 ASP A O 1
ATOM 1400 N N . ASN A 1 165 ? -13.854 9.514 25.118 1.00 90.50 165 ASN A N 1
ATOM 1401 C CA . ASN A 1 165 ? -13.043 10.237 26.108 1.00 90.50 165 ASN A CA 1
ATOM 1402 C C . ASN A 1 165 ? -13.683 10.363 27.499 1.00 90.50 165 ASN A C 1
ATOM 1404 O O . ASN A 1 165 ? -13.543 11.368 28.190 1.00 90.50 165 ASN A O 1
ATOM 1408 N N . GLY A 1 166 ? -14.398 9.320 27.923 1.00 86.50 166 GLY A N 1
ATOM 1409 C CA . GLY A 1 166 ? -15.070 9.283 29.222 1.00 86.50 166 GLY A CA 1
ATOM 1410 C C . GLY A 1 166 ? -16.503 9.817 29.226 1.00 86.50 166 GLY A C 1
ATOM 1411 O O . GLY A 1 166 ? -17.223 9.561 30.191 1.00 86.50 166 GLY A O 1
ATOM 1412 N N . VAL A 1 167 ? -16.941 10.479 28.155 1.00 90.88 167 VAL A N 1
ATOM 1413 C CA . VAL A 1 167 ? -18.307 10.991 27.990 1.00 90.88 167 VAL A CA 1
ATOM 1414 C C . VAL A 1 167 ? -19.197 9.900 27.405 1.00 90.88 167 VAL A C 1
ATOM 1416 O O . VAL A 1 167 ? -18.826 9.255 26.427 1.00 90.88 167 VAL A O 1
ATOM 1419 N N . ASN A 1 168 ? -20.368 9.683 28.006 1.00 92.44 168 ASN A N 1
ATOM 1420 C CA . ASN A 1 168 ? -21.337 8.683 27.560 1.00 92.44 168 ASN A CA 1
ATOM 1421 C C . ASN A 1 168 ? -22.370 9.304 26.604 1.00 92.44 168 ASN A C 1
ATOM 1423 O O . ASN A 1 168 ? -22.926 10.361 26.890 1.00 92.44 168 ASN A O 1
ATOM 1427 N N . TYR A 1 169 ? -22.678 8.593 25.520 1.00 90.88 169 TYR A N 1
ATOM 1428 C CA . TYR A 1 169 ? -23.610 8.988 24.457 1.00 90.88 169 TYR A CA 1
ATOM 1429 C C . TYR A 1 169 ? -24.719 7.951 24.220 1.00 90.88 169 TYR A C 1
ATOM 1431 O O . TYR A 1 169 ? -25.314 7.931 23.148 1.00 90.88 169 TYR A O 1
ATOM 1439 N N . PHE A 1 170 ? -25.001 7.071 25.190 1.00 83.62 170 PHE A N 1
ATOM 1440 C CA . PHE A 1 170 ? -25.958 5.961 25.040 1.00 83.62 170 PHE A CA 1
ATOM 1441 C C . PHE A 1 170 ? -27.314 6.388 24.455 1.00 83.62 170 PHE A C 1
ATOM 1443 O O . PHE A 1 170 ? -27.818 5.741 23.530 1.00 83.62 170 PHE A O 1
ATOM 1450 N N . ASP A 1 171 ? -27.848 7.506 24.948 1.00 88.06 171 ASP A N 1
ATOM 1451 C CA . ASP A 1 171 ? -29.161 8.035 24.566 1.00 88.06 171 ASP A CA 1
ATOM 1452 C C . ASP A 1 171 ? -29.123 8.921 23.311 1.00 88.06 171 ASP A C 1
ATOM 1454 O O . ASP A 1 171 ? -30.167 9.336 22.809 1.00 88.06 171 ASP A O 1
ATOM 1458 N N . LEU A 1 172 ? -27.933 9.203 22.770 1.00 89.56 172 LEU A N 1
ATOM 1459 C CA . LEU A 1 172 ? -27.775 9.958 21.531 1.00 89.56 172 LEU A CA 1
ATOM 1460 C C . LEU A 1 172 ? -27.620 9.014 20.339 1.00 89.56 172 LEU A C 1
ATOM 1462 O O . LEU A 1 172 ? -27.042 7.927 20.433 1.00 89.56 172 LEU A O 1
ATOM 1466 N N . ASN A 1 173 ? -28.111 9.447 19.177 1.00 90.44 173 ASN A N 1
ATOM 1467 C CA . ASN A 1 173 ? -27.939 8.700 17.937 1.00 90.44 173 ASN A CA 1
ATOM 1468 C C . ASN A 1 173 ? -26.636 9.091 17.227 1.00 90.44 173 ASN A C 1
ATOM 1470 O O . ASN A 1 173 ? -26.647 9.728 16.171 1.00 90.44 173 ASN A O 1
ATOM 1474 N N . ILE A 1 174 ? -25.509 8.749 17.855 1.00 95.31 174 ILE A N 1
ATOM 1475 C CA . ILE A 1 174 ? -24.188 8.936 17.259 1.00 95.31 174 ILE A CA 1
ATOM 1476 C C . ILE A 1 174 ? -23.856 7.704 16.417 1.00 95.31 174 ILE A C 1
ATOM 1478 O O . ILE A 1 174 ? -23.482 6.658 16.947 1.00 95.31 174 ILE A O 1
ATOM 1482 N N . GLU A 1 175 ? -24.049 7.809 15.110 1.00 96.50 175 GLU A N 1
ATOM 1483 C CA . GLU A 1 175 ? -23.897 6.718 14.151 1.00 96.50 175 GLU A CA 1
ATOM 1484 C C . GLU A 1 175 ? -22.682 6.935 13.255 1.00 96.50 175 GLU A C 1
ATOM 1486 O O . GLU A 1 175 ? -22.213 8.059 13.055 1.00 96.50 175 GLU A O 1
ATOM 1491 N N . GLY A 1 176 ? -22.187 5.842 12.688 1.00 96.69 176 GLY A N 1
ATOM 1492 C CA . GLY A 1 176 ? -21.097 5.887 11.737 1.00 96.69 176 GLY A CA 1
ATOM 1493 C C . GLY A 1 176 ? -20.858 4.568 11.028 1.00 96.69 176 GLY A C 1
ATOM 1494 O O . GLY A 1 176 ? -21.632 3.614 11.147 1.00 96.69 176 GLY A O 1
ATOM 1495 N N . VAL A 1 177 ? -19.748 4.524 10.307 1.00 98.12 177 VAL A N 1
ATOM 1496 C CA . VAL A 1 177 ? -19.265 3.365 9.569 1.00 98.12 177 VAL A CA 1
ATOM 1497 C C . VAL A 1 177 ? -17.795 3.150 9.902 1.00 98.12 177 VAL A C 1
ATOM 1499 O O . VAL A 1 177 ? -16.993 4.077 9.824 1.00 98.12 177 VAL A O 1
ATOM 1502 N N . LEU A 1 178 ? -17.447 1.919 10.264 1.00 97.94 178 LEU A N 1
ATOM 1503 C CA . LEU A 1 178 ? -16.080 1.421 10.354 1.00 97.94 178 LEU A CA 1
ATOM 1504 C C . LEU A 1 178 ? -15.801 0.569 9.118 1.00 97.94 178 LEU A C 1
ATOM 1506 O O . LEU A 1 178 ? -16.498 -0.406 8.858 1.00 97.94 178 LEU A O 1
ATOM 1510 N N . LYS A 1 179 ? -14.744 0.892 8.385 1.00 98.12 179 LYS A N 1
ATOM 1511 C CA . LYS A 1 179 ? -14.279 0.133 7.232 1.00 98.12 179 LYS A CA 1
ATOM 1512 C C . LYS A 1 179 ? -12.880 -0.403 7.487 1.00 98.12 179 LYS A C 1
ATOM 1514 O O . LYS A 1 179 ? -11.934 0.363 7.672 1.00 98.12 179 LYS A O 1
ATOM 1519 N N . LEU A 1 180 ? -12.758 -1.724 7.452 1.00 96.75 180 LEU A N 1
ATOM 1520 C CA . LEU A 1 180 ? -11.493 -2.444 7.528 1.00 96.75 180 LEU A CA 1
ATOM 1521 C C . LEU A 1 180 ? -11.109 -2.909 6.128 1.00 96.75 180 LEU A C 1
ATOM 1523 O O . LEU A 1 180 ? -11.839 -3.656 5.479 1.00 96.75 180 LEU A O 1
ATOM 1527 N N . THR A 1 181 ? -9.964 -2.438 5.645 1.00 95.31 181 THR A N 1
ATOM 1528 C CA . THR A 1 181 ? -9.406 -2.789 4.333 1.00 95.31 181 THR A CA 1
ATOM 1529 C C . THR A 1 181 ? -8.032 -3.410 4.516 1.00 95.31 181 THR A C 1
ATOM 1531 O O . THR A 1 181 ? -7.424 -3.256 5.562 1.00 95.31 181 THR A O 1
ATOM 1534 N N . ARG A 1 182 ? -7.468 -4.041 3.481 1.00 92.19 182 ARG A N 1
ATOM 1535 C CA . ARG A 1 182 ? -6.090 -4.554 3.571 1.00 92.19 182 ARG A CA 1
ATOM 1536 C C . ARG A 1 182 ? -5.028 -3.464 3.788 1.00 92.19 182 ARG A C 1
ATOM 1538 O O . ARG A 1 182 ? -3.897 -3.783 4.123 1.00 92.19 182 ARG A O 1
ATOM 1545 N N . LYS A 1 183 ? -5.348 -2.187 3.548 1.00 90.69 183 LYS A N 1
ATOM 1546 C CA . LYS A 1 183 ? -4.395 -1.075 3.701 1.00 90.69 183 LYS A CA 1
ATOM 1547 C C . LYS A 1 183 ? -4.496 -0.386 5.062 1.00 90.69 183 LYS A C 1
ATOM 1549 O O . LYS A 1 183 ? -3.548 0.276 5.476 1.00 90.69 183 LYS A O 1
ATOM 1554 N N . GLY A 1 184 ? -5.636 -0.505 5.735 1.00 94.81 184 GLY A N 1
ATOM 1555 C CA . GLY A 1 184 ? -5.899 0.275 6.929 1.00 94.81 184 GLY A CA 1
ATOM 1556 C C . GLY A 1 184 ? -7.370 0.358 7.303 1.00 94.81 184 GLY A C 1
ATOM 1557 O O . GLY A 1 184 ? -8.225 -0.358 6.769 1.00 94.81 184 GLY A O 1
ATOM 1558 N N . VAL A 1 185 ? -7.631 1.282 8.218 1.00 96.69 185 VAL A N 1
ATOM 1559 C CA . VAL A 1 185 ? -8.909 1.522 8.880 1.00 96.69 185 VAL A CA 1
ATOM 1560 C C . VAL A 1 185 ? -9.429 2.899 8.497 1.00 96.69 185 VAL A C 1
ATOM 1562 O O . VAL A 1 185 ? -8.682 3.877 8.535 1.00 96.69 185 VAL A O 1
ATOM 1565 N N . ILE A 1 186 ? -10.719 2.981 8.184 1.00 97.81 186 ILE A N 1
ATOM 1566 C CA . ILE A 1 186 ? -11.441 4.244 8.023 1.00 97.81 186 ILE A CA 1
ATOM 1567 C C . ILE A 1 186 ? -12.652 4.206 8.949 1.00 97.81 186 ILE A C 1
ATOM 1569 O O . ILE A 1 186 ? -13.391 3.225 8.950 1.00 97.81 186 ILE A O 1
ATOM 1573 N N . ILE A 1 187 ? -12.858 5.254 9.738 1.00 97.62 187 ILE A N 1
ATOM 1574 C CA . ILE A 1 187 ? -14.062 5.440 10.550 1.00 97.62 187 ILE A CA 1
ATOM 1575 C C . ILE A 1 187 ? -14.661 6.792 10.193 1.00 97.62 187 ILE A C 1
ATOM 1577 O O . ILE A 1 187 ? -13.963 7.801 10.224 1.00 97.62 187 ILE A O 1
ATOM 1581 N N . GLU A 1 188 ? -15.949 6.818 9.882 1.00 97.81 188 GLU A N 1
ATOM 1582 C CA . GLU A 1 188 ? -16.696 8.045 9.606 1.00 97.81 188 GLU A CA 1
ATOM 1583 C C . GLU A 1 188 ? -17.938 8.078 10.485 1.00 97.81 188 GLU A C 1
ATOM 1585 O O . GLU A 1 188 ? -18.695 7.109 10.517 1.00 97.81 188 GLU A O 1
ATOM 1590 N N . THR A 1 189 ? -18.144 9.163 11.229 1.00 96.88 189 THR A N 1
ATOM 1591 C CA . THR A 1 189 ? -19.270 9.280 12.166 1.00 96.88 189 THR A CA 1
ATOM 1592 C C . THR A 1 189 ? -19.852 10.690 12.170 1.00 96.88 189 THR A C 1
ATOM 1594 O O . THR A 1 189 ? -19.242 11.639 11.678 1.00 96.88 189 THR A O 1
ATOM 1597 N N . ASN A 1 190 ? -21.030 10.853 12.769 1.00 95.38 190 ASN A N 1
ATOM 1598 C CA . ASN A 1 190 ? -21.592 12.172 13.073 1.00 95.38 190 ASN A CA 1
ATOM 1599 C C . ASN A 1 190 ? -21.111 12.752 14.424 1.00 95.38 190 ASN A C 1
ATOM 1601 O O . ASN A 1 190 ? -21.616 13.795 14.843 1.00 95.38 190 ASN A O 1
ATOM 1605 N N . LEU A 1 191 ? -20.148 12.117 15.111 1.00 94.38 191 LEU A N 1
ATOM 1606 C CA . LEU A 1 191 ? -19.523 12.664 16.317 1.00 94.38 191 LEU A CA 1
ATOM 1607 C C . LEU A 1 191 ? -18.533 13.776 15.930 1.00 94.38 191 LEU A C 1
ATOM 1609 O O . LEU A 1 191 ? -17.576 13.487 15.214 1.00 94.38 191 LEU A O 1
ATOM 1613 N N . PRO A 1 192 ? -18.661 15.015 16.441 1.00 90.31 192 PRO A N 1
ATOM 1614 C CA . PRO A 1 192 ? -17.762 16.111 16.063 1.00 90.31 192 PRO A CA 1
ATOM 1615 C C . PRO A 1 192 ? -16.270 15.846 16.323 1.00 90.31 192 PRO A C 1
ATOM 1617 O O . PRO A 1 192 ? -15.424 16.339 15.583 1.00 90.31 192 PRO A O 1
ATOM 1620 N N . THR A 1 193 ? -15.934 15.060 17.350 1.00 89.50 193 THR A N 1
ATOM 1621 C CA . THR A 1 193 ? -14.547 14.696 17.694 1.00 89.50 193 THR A CA 1
ATOM 1622 C C . THR A 1 193 ? -14.001 13.513 16.889 1.00 89.50 193 THR A C 1
ATOM 1624 O O . THR A 1 193 ? -12.800 13.259 16.942 1.00 89.50 193 THR A O 1
ATOM 1627 N N . LEU A 1 194 ? -14.852 12.809 16.134 1.00 92.44 194 LEU A N 1
ATOM 1628 C CA . LEU A 1 194 ? -14.501 11.639 15.323 1.00 92.44 194 LEU A CA 1
ATOM 1629 C C . LEU A 1 194 ? -15.296 11.634 14.008 1.00 92.44 194 LEU A C 1
ATOM 1631 O O . LEU A 1 194 ? -15.874 10.622 13.610 1.00 92.44 194 LEU A O 1
ATOM 1635 N N . THR A 1 195 ? -15.368 12.778 13.330 1.00 94.56 195 THR A N 1
ATOM 1636 C CA . THR A 1 195 ? -16.113 12.881 12.066 1.00 94.56 195 THR A CA 1
ATOM 1637 C C . THR A 1 195 ? -15.510 11.979 11.002 1.00 94.56 195 THR A C 1
ATOM 1639 O O . THR A 1 195 ? -16.229 11.262 10.308 1.00 94.56 195 THR A O 1
ATOM 1642 N N . ARG A 1 196 ? -14.177 11.974 10.921 1.00 95.25 196 ARG A N 1
ATOM 1643 C CA . ARG A 1 196 ? -13.399 11.064 10.093 1.00 95.25 196 ARG A CA 1
ATOM 1644 C C . ARG A 1 196 ? -12.080 10.716 10.767 1.00 95.25 196 ARG A C 1
ATOM 1646 O O . ARG A 1 196 ? -11.348 11.591 11.222 1.00 95.25 196 ARG A O 1
ATOM 1653 N N . PHE A 1 197 ? -11.771 9.432 10.774 1.00 95.75 197 PHE A N 1
ATOM 1654 C CA . PHE A 1 197 ? -10.504 8.869 11.203 1.00 95.75 197 PHE A CA 1
ATOM 1655 C C . PHE A 1 197 ? -9.988 7.946 10.106 1.00 95.75 197 PHE A C 1
ATOM 1657 O O . PHE A 1 197 ? -10.736 7.138 9.559 1.00 95.75 197 PHE A O 1
ATOM 1664 N N . GLU A 1 198 ? -8.703 8.057 9.797 1.00 96.81 198 GLU A N 1
ATOM 1665 C CA . GLU A 1 198 ? -8.034 7.226 8.806 1.00 96.81 198 GLU A CA 1
ATOM 1666 C C . GLU A 1 198 ? -6.668 6.818 9.352 1.00 96.81 198 GLU A C 1
ATOM 1668 O O . GLU A 1 198 ? -5.932 7.649 9.888 1.00 96.81 198 GLU A O 1
ATOM 1673 N N . GLY A 1 199 ? -6.335 5.536 9.238 1.00 95.94 199 GLY A N 1
ATOM 1674 C CA . GLY A 1 199 ? -5.048 5.026 9.684 1.00 95.94 199 GLY A CA 1
ATOM 1675 C C . GLY A 1 199 ? -4.594 3.813 8.889 1.00 95.94 199 GLY A C 1
ATOM 1676 O O . GLY A 1 199 ? -5.407 3.014 8.426 1.00 95.94 199 GLY A O 1
ATOM 1677 N N . THR A 1 200 ? -3.283 3.665 8.743 1.00 95.38 200 THR A N 1
ATOM 1678 C CA . THR A 1 200 ? -2.640 2.543 8.048 1.00 95.38 200 THR A CA 1
ATOM 1679 C C . THR A 1 200 ? -2.011 1.594 9.053 1.00 95.38 200 THR A C 1
ATOM 1681 O O . THR A 1 200 ? -1.492 2.033 10.081 1.00 95.38 200 THR A O 1
ATOM 1684 N N . TYR A 1 201 ? -2.020 0.296 8.764 1.00 95.31 201 TYR A N 1
ATOM 1685 C CA . TYR A 1 201 ? -1.363 -0.683 9.630 1.00 95.31 201 TYR A CA 1
ATOM 1686 C C . TYR A 1 201 ? 0.149 -0.459 9.681 1.00 95.31 201 TYR A C 1
ATOM 1688 O O . TYR A 1 201 ? 0.747 -0.004 8.709 1.00 95.31 201 TYR A O 1
ATOM 1696 N N . ASP A 1 202 ? 0.758 -0.780 10.821 1.00 93.56 202 ASP A N 1
ATOM 1697 C CA . ASP A 1 202 ? 2.213 -0.773 10.979 1.00 93.56 202 ASP A CA 1
ATOM 1698 C C . ASP A 1 202 ? 2.655 -2.115 11.563 1.00 93.56 202 ASP A C 1
ATOM 1700 O O . ASP A 1 202 ? 2.314 -2.455 12.698 1.00 93.56 202 ASP A O 1
ATOM 1704 N N . ALA A 1 203 ? 3.433 -2.881 10.805 1.00 93.50 203 ALA A N 1
ATOM 1705 C CA . ALA A 1 203 ? 3.900 -4.201 11.212 1.00 93.50 203 ALA A CA 1
ATOM 1706 C C . ALA A 1 203 ? 4.728 -4.173 12.505 1.00 93.50 203 ALA A C 1
ATOM 1708 O O . ALA A 1 203 ? 4.663 -5.110 13.298 1.00 93.50 203 ALA A O 1
ATOM 1709 N N . SER A 1 204 ? 5.454 -3.081 12.773 1.00 93.31 204 SER A N 1
ATOM 1710 C CA . SER A 1 204 ? 6.245 -2.939 14.005 1.00 93.31 204 SER A CA 1
ATOM 1711 C C . SER A 1 204 ? 5.387 -2.803 15.265 1.00 93.31 204 SER A C 1
ATOM 1713 O O . SER A 1 204 ? 5.870 -3.084 16.359 1.00 93.31 204 SER A O 1
ATOM 1715 N N . LEU A 1 205 ? 4.113 -2.424 15.118 1.00 93.50 205 LEU A N 1
ATOM 1716 C CA . LEU A 1 205 ? 3.138 -2.352 16.210 1.00 93.50 205 LEU A CA 1
ATOM 1717 C C . LEU A 1 205 ? 2.295 -3.633 16.340 1.00 93.50 205 LEU A C 1
ATOM 1719 O O . LEU A 1 205 ? 1.526 -3.759 17.288 1.00 93.50 205 LEU A O 1
ATOM 1723 N N . ASN A 1 206 ? 2.436 -4.581 15.407 1.00 94.38 206 ASN A N 1
ATOM 1724 C CA . ASN A 1 206 ? 1.648 -5.814 15.330 1.00 94.38 206 ASN A CA 1
ATOM 1725 C C . ASN A 1 206 ? 2.558 -7.052 15.301 1.00 94.38 206 ASN A C 1
ATOM 1727 O O . ASN A 1 206 ? 2.446 -7.910 14.430 1.00 94.38 206 ASN A O 1
ATOM 1731 N N . THR A 1 207 ? 3.493 -7.142 16.247 1.00 90.31 207 THR A N 1
ATOM 1732 C CA . THR A 1 207 ? 4.478 -8.236 16.297 1.00 90.31 207 THR A CA 1
ATOM 1733 C C . THR A 1 207 ? 3.880 -9.583 16.708 1.00 90.31 207 THR A C 1
ATOM 1735 O O . THR A 1 207 ? 4.447 -10.620 16.368 1.00 90.31 207 THR A O 1
ATOM 1738 N N . ASN A 1 208 ? 2.741 -9.588 17.411 1.00 91.69 208 ASN A N 1
ATOM 1739 C CA . ASN A 1 208 ? 2.006 -10.800 17.765 1.00 91.69 208 ASN A CA 1
ATOM 1740 C C . ASN A 1 208 ? 0.723 -10.926 16.930 1.00 91.69 208 ASN A C 1
ATOM 1742 O O . ASN A 1 208 ? -0.257 -10.221 17.166 1.00 91.69 208 ASN A O 1
ATOM 1746 N N . ILE A 1 209 ? 0.728 -11.860 15.979 1.00 89.25 209 ILE A N 1
ATOM 1747 C CA . ILE A 1 209 ? -0.385 -12.098 15.049 1.00 89.25 209 ILE A CA 1
ATOM 1748 C C . ILE A 1 209 ? -1.618 -12.687 15.751 1.00 89.25 209 ILE A C 1
ATOM 1750 O O . ILE A 1 209 ? -2.737 -12.491 15.283 1.00 89.25 209 ILE A O 1
ATOM 1754 N N . GLU A 1 210 ? -1.460 -13.343 16.906 1.00 92.06 210 GLU A N 1
ATOM 1755 C CA . GLU A 1 210 ? -2.601 -13.869 17.670 1.00 92.06 210 GLU A CA 1
ATOM 1756 C C . GLU A 1 210 ? -3.569 -12.758 18.094 1.00 92.06 210 GLU A C 1
ATOM 1758 O O . GLU A 1 210 ? -4.778 -12.977 18.123 1.00 92.06 210 GLU A O 1
ATOM 1763 N N . PHE A 1 211 ? -3.061 -11.548 18.348 1.00 93.50 211 PHE A N 1
ATOM 1764 C CA . PHE A 1 211 ? -3.901 -10.393 18.661 1.00 93.50 211 PHE A CA 1
ATOM 1765 C C . PHE A 1 211 ? -4.770 -9.968 17.477 1.00 93.50 211 PHE A C 1
ATOM 1767 O O . PHE A 1 211 ? -5.931 -9.622 17.681 1.00 93.50 211 PHE A O 1
ATOM 1774 N N . ILE A 1 212 ? -4.270 -10.084 16.244 1.00 92.75 212 ILE A N 1
ATOM 1775 C CA . ILE A 1 212 ? -5.055 -9.789 15.037 1.00 92.75 212 ILE A CA 1
ATOM 1776 C C . ILE A 1 212 ? -6.214 -10.777 14.909 1.00 92.75 212 ILE A C 1
ATOM 1778 O O . ILE A 1 212 ? -7.344 -10.367 14.652 1.00 92.75 212 ILE A O 1
ATOM 1782 N N . ASN A 1 213 ? -5.961 -12.063 15.168 1.00 88.50 213 ASN A N 1
ATOM 1783 C CA . ASN A 1 213 ? -7.004 -13.094 15.178 1.00 88.50 213 ASN A CA 1
ATOM 1784 C C . ASN A 1 213 ? -8.061 -12.856 16.270 1.00 88.50 213 ASN A C 1
ATOM 1786 O O . ASN A 1 213 ? -9.188 -13.324 16.146 1.00 88.50 213 ASN A O 1
ATOM 1790 N N . GLN A 1 214 ? -7.711 -12.115 17.325 1.00 92.19 214 GLN A N 1
ATOM 1791 C CA . GLN A 1 214 ? -8.623 -11.671 18.384 1.00 92.19 214 GLN A CA 1
ATOM 1792 C C . GLN A 1 214 ? -9.277 -10.309 18.088 1.00 92.19 214 GLN A C 1
ATOM 1794 O O . GLN A 1 214 ? -9.960 -9.764 18.951 1.00 92.19 214 GLN A O 1
ATOM 1799 N N . GLY A 1 215 ? -9.062 -9.737 16.899 1.00 93.44 215 GLY A N 1
ATOM 1800 C CA . GLY A 1 215 ? -9.641 -8.456 16.500 1.00 93.44 215 GLY A CA 1
ATOM 1801 C C . GLY A 1 215 ? -8.868 -7.220 16.952 1.00 93.44 215 GLY A C 1
ATOM 1802 O O . GLY A 1 215 ? -9.388 -6.111 16.846 1.00 93.44 215 GLY A O 1
ATOM 1803 N N . ILE A 1 216 ? -7.637 -7.375 17.441 1.00 96.31 216 ILE A N 1
ATOM 1804 C CA . ILE A 1 216 ? -6.784 -6.276 17.899 1.00 96.31 216 ILE A CA 1
ATOM 1805 C C . ILE A 1 216 ? -5.725 -5.972 16.839 1.00 96.31 216 ILE A C 1
ATOM 1807 O O . ILE A 1 216 ? -4.877 -6.804 16.526 1.00 96.31 216 ILE A O 1
ATOM 1811 N N . VAL A 1 217 ? -5.735 -4.744 16.326 1.00 97.06 217 VAL A N 1
ATOM 1812 C CA . VAL A 1 217 ? -4.764 -4.258 15.343 1.00 97.06 217 VAL A CA 1
ATOM 1813 C C . VAL A 1 217 ? -4.299 -2.848 15.683 1.00 97.06 217 VAL A C 1
ATOM 1815 O O . VAL A 1 217 ? -5.075 -2.015 16.149 1.00 97.06 217 VAL A O 1
ATOM 1818 N N . ALA A 1 218 ? -3.026 -2.560 15.435 1.00 96.75 218 ALA A N 1
ATOM 1819 C CA . ALA A 1 218 ? -2.436 -1.241 15.617 1.00 96.75 218 ALA A CA 1
ATOM 1820 C C . ALA A 1 218 ? -1.911 -0.635 14.309 1.00 96.75 218 ALA A C 1
ATOM 1822 O O . ALA A 1 218 ? -1.678 -1.324 13.311 1.00 96.75 218 ALA A O 1
ATOM 1823 N N . GLY A 1 219 ? -1.701 0.674 14.308 1.00 96.31 219 GLY A N 1
ATOM 1824 C CA . GLY A 1 219 ? -1.178 1.371 13.142 1.00 96.31 219 GLY A CA 1
ATOM 1825 C C . GLY A 1 219 ? -0.875 2.835 13.405 1.00 96.31 219 GLY A C 1
ATOM 1826 O O . GLY A 1 219 ? -0.841 3.286 14.551 1.00 96.31 219 GLY A O 1
ATOM 1827 N N . ARG A 1 220 ? -0.647 3.580 12.327 1.00 95.19 220 ARG A N 1
ATOM 1828 C CA . ARG A 1 220 ? -0.378 5.022 12.348 1.00 95.19 220 ARG A CA 1
ATOM 1829 C C . ARG A 1 220 ? -1.573 5.795 11.828 1.00 95.19 220 ARG A C 1
ATOM 1831 O O . ARG A 1 220 ? -2.262 5.331 10.923 1.00 95.19 220 ARG A O 1
ATOM 1838 N N . ILE A 1 221 ? -1.813 6.962 12.409 1.00 94.12 221 ILE A N 1
ATOM 1839 C CA . ILE A 1 221 ? -2.911 7.843 12.006 1.00 94.12 221 ILE A CA 1
ATOM 1840 C C . ILE A 1 221 ? -2.446 8.679 10.813 1.00 94.12 221 ILE A C 1
ATOM 1842 O O . ILE A 1 221 ? -1.363 9.264 10.839 1.00 94.12 221 ILE A O 1
ATOM 1846 N N . SER A 1 222 ? -3.256 8.727 9.758 1.00 88.00 222 SER A N 1
ATOM 1847 C CA . SER A 1 222 ? -2.952 9.503 8.556 1.00 88.00 222 SER A CA 1
ATOM 1848 C C . SER A 1 222 ? -2.887 11.000 8.869 1.00 88.00 222 SER A C 1
ATOM 1850 O O . SER A 1 222 ? -3.671 11.510 9.667 1.00 88.00 222 SER A O 1
ATOM 1852 N N . LEU A 1 223 ? -1.978 11.717 8.197 1.00 78.88 223 LEU A N 1
ATOM 1853 C CA . LEU A 1 223 ? -1.821 13.181 8.279 1.00 78.88 22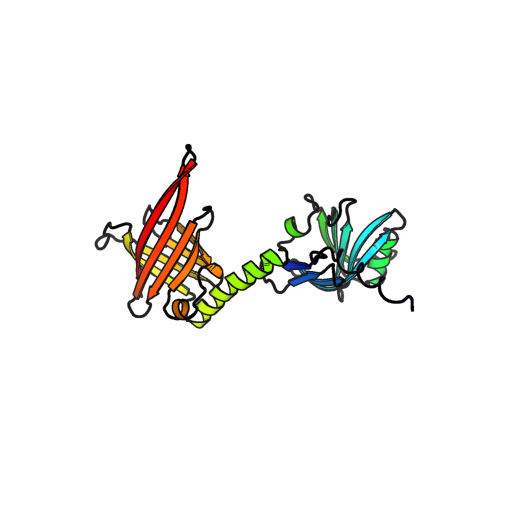3 LEU A CA 1
ATOM 1854 C C . LEU A 1 223 ? -1.446 13.732 9.669 1.00 78.88 223 LEU A C 1
ATOM 1856 O O . LEU A 1 223 ? -1.468 14.947 9.863 1.00 78.88 223 LEU A O 1
ATOM 1860 N N . LYS A 1 224 ? -1.085 12.869 10.626 1.00 80.81 224 LYS A N 1
ATOM 1861 C CA . LYS A 1 224 ? -0.587 13.268 11.943 1.00 80.81 224 LYS A CA 1
ATOM 1862 C C . LYS A 1 224 ? 0.780 12.654 12.199 1.00 80.81 224 LYS A C 1
ATOM 1864 O O . LYS A 1 224 ? 0.921 11.436 12.323 1.00 80.81 224 LYS A O 1
ATOM 1869 N N . ASP A 1 225 ? 1.786 13.511 12.312 1.00 74.81 225 ASP A N 1
ATOM 1870 C CA . ASP A 1 225 ? 3.117 13.072 12.703 1.00 74.81 225 ASP A CA 1
ATOM 1871 C C . ASP A 1 225 ? 3.085 12.500 14.125 1.00 74.81 225 ASP A C 1
ATOM 1873 O O . ASP A 1 225 ? 2.422 13.027 15.014 1.00 74.81 225 ASP A O 1
ATOM 1877 N N . ARG A 1 226 ? 3.797 11.385 14.334 1.00 84.88 226 ARG A N 1
ATOM 1878 C CA . ARG A 1 226 ? 3.928 10.699 15.637 1.00 84.88 226 ARG A CA 1
ATOM 1879 C C . ARG A 1 226 ? 2.598 10.313 16.306 1.00 84.88 226 ARG A C 1
ATOM 1881 O O . ARG A 1 226 ? 2.516 10.251 17.530 1.00 84.88 226 ARG A O 1
ATOM 1888 N N . ALA A 1 227 ? 1.582 9.985 15.514 1.00 92.44 227 ALA A N 1
ATOM 1889 C CA . ALA A 1 227 ? 0.296 9.520 16.015 1.00 92.44 227 ALA A CA 1
ATOM 1890 C C . ALA A 1 227 ? 0.063 8.036 15.688 1.00 92.44 227 ALA A C 1
ATOM 1892 O O . ALA A 1 227 ? 0.225 7.598 14.544 1.00 92.44 227 ALA A O 1
ATOM 1893 N N . ILE A 1 228 ? -0.335 7.259 16.695 1.00 95.75 228 ILE A N 1
ATOM 1894 C CA . ILE A 1 228 ? -0.638 5.828 16.562 1.00 95.75 228 ILE A CA 1
ATOM 1895 C C . ILE A 1 228 ? -2.056 5.521 17.025 1.00 95.75 228 ILE A C 1
ATOM 1897 O O . ILE A 1 228 ? -2.647 6.255 17.820 1.00 95.75 228 ILE A O 1
ATOM 1901 N N . PHE A 1 229 ? -2.587 4.400 16.554 1.00 96.94 229 PHE A N 1
ATOM 1902 C CA . PHE A 1 229 ? -3.858 3.869 17.016 1.00 96.94 229 PHE A CA 1
ATOM 1903 C C . PHE A 1 229 ? -3.765 2.387 17.358 1.00 96.94 229 PHE A C 1
ATOM 1905 O O . PHE A 1 229 ? -2.911 1.661 16.850 1.00 96.94 229 PHE A O 1
ATOM 1912 N N . SER A 1 230 ? -4.701 1.948 18.191 1.00 97.31 230 SER A N 1
ATOM 1913 C CA . SER A 1 230 ? -5.069 0.554 18.388 1.00 97.31 230 SER A CA 1
ATOM 1914 C C . SER A 1 230 ? -6.583 0.438 18.260 1.00 97.31 230 SER A C 1
ATOM 1916 O O . SER A 1 230 ? -7.331 1.181 18.897 1.00 97.31 230 SER A O 1
ATOM 1918 N N . LEU A 1 231 ? -7.024 -0.473 17.404 1.00 98.06 231 LEU A N 1
ATOM 1919 C CA . LEU A 1 231 ? -8.412 -0.848 17.223 1.00 98.06 231 LEU A CA 1
ATOM 1920 C C . LEU A 1 231 ? -8.597 -2.261 17.766 1.00 98.06 231 LEU A C 1
ATOM 1922 O O . LEU A 1 231 ? -7.869 -3.167 17.375 1.00 98.06 231 LEU A O 1
ATOM 1926 N N . ASN A 1 232 ? -9.585 -2.439 18.631 1.00 97.56 232 ASN A N 1
ATOM 1927 C CA . ASN A 1 232 ? -10.076 -3.740 19.062 1.00 97.56 232 ASN A CA 1
ATOM 1928 C C . ASN A 1 232 ? -11.518 -3.891 18.568 1.00 97.56 232 ASN A C 1
ATOM 1930 O O . ASN A 1 232 ? -12.340 -3.023 18.867 1.00 97.56 232 ASN A O 1
ATOM 1934 N N . ILE A 1 233 ? -11.820 -4.951 17.824 1.00 96.31 233 ILE A N 1
ATOM 1935 C CA . ILE A 1 233 ? -13.170 -5.298 17.381 1.00 96.31 233 ILE A CA 1
ATOM 1936 C C . ILE A 1 233 ? -13.507 -6.739 17.768 1.00 96.31 233 ILE A C 1
ATOM 1938 O O . ILE A 1 233 ? -12.858 -7.687 17.346 1.00 96.31 233 ILE A O 1
ATOM 1942 N N . ASP A 1 234 ? -14.576 -6.900 18.535 1.00 94.81 234 ASP A N 1
ATOM 1943 C CA . ASP A 1 234 ? -15.155 -8.188 18.893 1.00 94.81 234 ASP A CA 1
ATOM 1944 C C . ASP A 1 234 ? -16.501 -8.313 18.169 1.00 94.81 234 ASP A C 1
ATOM 1946 O O . ASP A 1 234 ? -17.502 -7.701 18.562 1.00 94.81 234 ASP A O 1
ATOM 1950 N N . LEU A 1 235 ? -16.508 -9.063 17.063 1.00 91.31 235 LEU A N 1
ATOM 1951 C CA . LEU A 1 235 ? -17.703 -9.262 16.239 1.00 91.31 235 LEU A CA 1
ATOM 1952 C C . LEU A 1 235 ? -18.757 -10.133 16.936 1.00 91.31 235 LEU A C 1
ATOM 1954 O O . LEU A 1 235 ? -19.946 -9.943 16.687 1.00 91.31 235 LEU A O 1
ATOM 1958 N N . GLU A 1 236 ? -18.356 -11.034 17.838 1.00 91.94 236 GLU A N 1
ATOM 1959 C CA . GLU A 1 236 ? -19.291 -11.870 18.602 1.00 91.94 236 GLU A CA 1
ATOM 1960 C C . GLU A 1 236 ? -20.050 -11.030 19.631 1.00 91.94 236 GLU A C 1
ATOM 1962 O O . GLU A 1 236 ? -21.277 -11.095 19.723 1.00 91.94 236 GLU A O 1
ATOM 1967 N N . LYS A 1 237 ? -19.329 -10.179 20.370 1.00 94.44 237 LYS A N 1
ATOM 1968 C CA . LYS A 1 237 ? -19.921 -9.224 21.320 1.00 94.44 237 LYS A CA 1
ATOM 1969 C C . LYS A 1 237 ? -20.474 -7.966 20.652 1.00 94.44 237 LYS A C 1
ATOM 1971 O O . LYS A 1 237 ? -21.050 -7.127 21.345 1.00 94.44 237 LYS A O 1
ATOM 1976 N N . LYS A 1 238 ? -20.289 -7.815 19.336 1.00 95.25 238 LYS A N 1
ATOM 1977 C CA . LYS A 1 238 ? -20.679 -6.637 18.549 1.00 95.25 238 LYS A CA 1
ATOM 1978 C C . LYS A 1 238 ? -20.179 -5.328 19.161 1.00 95.25 238 LYS A C 1
ATOM 1980 O O . LYS A 1 238 ? -20.907 -4.340 19.223 1.00 95.25 238 LYS A O 1
ATOM 1985 N N . MET A 1 239 ? -18.937 -5.298 19.628 1.00 95.62 239 MET A N 1
ATOM 1986 C CA . MET A 1 239 ? -18.353 -4.106 20.242 1.00 95.62 239 MET A CA 1
ATOM 1987 C C . MET A 1 239 ? -16.945 -3.854 19.745 1.00 95.62 239 MET A C 1
ATOM 1989 O O . MET A 1 239 ? -16.237 -4.771 19.343 1.00 95.62 239 MET A O 1
ATOM 1993 N N . GLY A 1 240 ? -16.517 -2.603 19.814 1.00 96.94 240 GLY A N 1
ATOM 1994 C CA . GLY A 1 240 ? -15.139 -2.264 19.532 1.00 96.94 240 GLY A CA 1
ATOM 1995 C C . GLY A 1 240 ? -14.682 -1.006 20.239 1.00 96.94 240 GLY A C 1
ATOM 1996 O O . GLY A 1 240 ? -15.478 -0.181 20.688 1.00 96.94 240 GLY A O 1
ATOM 1997 N N . THR A 1 241 ? -13.367 -0.888 20.366 1.00 97.56 241 THR A N 1
ATOM 1998 C CA . THR A 1 241 ? -12.688 0.250 20.977 1.00 97.56 241 THR A CA 1
ATOM 1999 C C . THR A 1 241 ? -11.614 0.755 20.032 1.00 97.56 241 THR A C 1
ATOM 2001 O O . THR A 1 241 ? -10.741 -0.007 19.624 1.00 97.56 241 THR A O 1
ATOM 2004 N N . LEU A 1 242 ? -11.648 2.048 19.729 1.00 97.69 242 LEU A N 1
ATOM 2005 C CA . LEU A 1 242 ? -10.554 2.774 19.102 1.00 97.69 242 LEU A CA 1
ATOM 2006 C C . LEU A 1 242 ? -9.807 3.545 20.189 1.00 97.69 242 LEU A C 1
ATOM 2008 O O . LEU A 1 242 ? -10.396 4.368 20.884 1.00 97.69 242 LEU A O 1
ATOM 2012 N N . THR A 1 243 ? -8.510 3.302 20.326 1.00 96.75 243 THR A N 1
ATOM 2013 C CA . THR A 1 243 ? -7.614 4.129 21.139 1.00 96.75 243 THR A CA 1
ATOM 2014 C C . THR A 1 243 ? -6.621 4.821 20.222 1.00 96.75 243 THR A C 1
ATOM 2016 O O . THR A 1 243 ? -5.954 4.145 19.442 1.00 96.75 243 THR A O 1
ATOM 2019 N N . SER A 1 244 ? -6.483 6.139 20.335 1.00 94.38 244 SER A N 1
ATOM 2020 C CA . SER A 1 244 ? -5.411 6.896 19.686 1.00 94.38 244 SER A CA 1
ATOM 2021 C C . SER A 1 244 ? -4.473 7.510 20.716 1.00 94.38 244 SER A C 1
ATOM 2023 O O . SER A 1 244 ? -4.877 7.865 21.829 1.00 94.38 244 SER A O 1
ATOM 2025 N N . LEU A 1 245 ? -3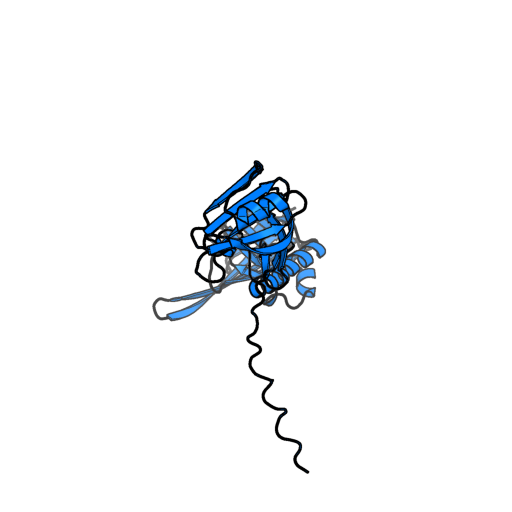.204 7.612 20.336 1.00 93.12 245 LEU A N 1
ATOM 2026 C CA . LEU A 1 245 ? -2.176 8.337 21.064 1.00 93.12 245 LEU A CA 1
ATOM 2027 C C . LEU A 1 245 ? -1.493 9.289 20.086 1.00 93.12 245 LEU A C 1
ATOM 2029 O O . LEU A 1 245 ? -0.969 8.857 19.059 1.00 93.12 245 LEU A O 1
ATOM 2033 N N . GLU A 1 246 ? -1.516 10.571 20.418 1.00 90.31 246 GLU A N 1
ATOM 2034 C CA . GLU A 1 246 ? -0.948 11.655 19.624 1.00 90.31 246 GLU A CA 1
ATOM 2035 C C . GLU A 1 246 ? 0.097 12.380 20.470 1.00 90.31 246 GLU A C 1
ATOM 2037 O O . GLU A 1 246 ? -0.153 12.673 21.642 1.00 90.31 246 GLU A O 1
ATOM 2042 N N . VAL A 1 247 ? 1.264 12.639 19.882 1.00 85.75 247 VAL A N 1
ATOM 2043 C CA . VAL A 1 247 ? 2.323 13.440 20.501 1.00 85.75 247 VAL A CA 1
ATOM 2044 C C . VAL A 1 247 ? 2.346 14.790 19.798 1.00 85.75 247 VAL A C 1
ATOM 2046 O O . VAL A 1 247 ? 2.751 14.881 18.640 1.00 85.75 247 VAL A O 1
ATOM 2049 N N . GLU A 1 248 ? 1.895 15.830 20.488 1.00 78.81 248 GLU A N 1
ATOM 2050 C CA . GLU A 1 248 ? 1.974 17.213 20.020 1.00 78.81 248 GLU A CA 1
ATOM 2051 C C . GLU A 1 248 ? 3.212 17.873 20.633 1.00 78.81 248 GLU A C 1
ATOM 2053 O O . GLU A 1 248 ? 3.516 17.657 21.802 1.00 78.81 248 GLU A O 1
ATOM 2058 N N . VAL A 1 249 ? 3.947 18.665 19.852 1.00 75.06 249 VAL A N 1
ATOM 2059 C CA . VAL A 1 249 ? 5.045 19.494 20.368 1.00 75.06 249 VAL A CA 1
ATOM 2060 C C . VAL A 1 249 ? 4.538 20.926 20.402 1.00 75.06 249 VAL A C 1
ATOM 2062 O O . VAL A 1 249 ? 4.130 21.453 19.365 1.00 75.06 249 VAL A O 1
ATOM 2065 N N . ASP A 1 250 ? 4.514 21.539 21.581 1.00 75.00 250 ASP A N 1
ATOM 2066 C CA . ASP A 1 250 ? 4.075 22.925 21.711 1.00 75.00 250 ASP A CA 1
ATOM 2067 C C . ASP A 1 250 ? 5.128 23.928 21.196 1.00 75.00 250 ASP A C 1
ATOM 2069 O O . ASP A 1 250 ? 6.216 23.566 20.739 1.00 75.00 250 ASP A O 1
ATOM 2073 N N . GLN A 1 251 ? 4.796 25.222 21.243 1.00 74.19 251 GLN A N 1
ATOM 2074 C CA . GLN A 1 251 ? 5.681 26.296 20.772 1.00 74.19 251 GLN A CA 1
ATOM 2075 C C . GLN A 1 251 ? 6.979 26.418 21.590 1.00 74.19 251 GLN A C 1
ATOM 2077 O O . GLN A 1 251 ? 7.940 27.022 21.114 1.00 74.19 251 GLN A O 1
ATOM 2082 N N . GLU A 1 252 ? 7.015 25.846 22.794 1.00 76.94 252 GLU A N 1
ATOM 2083 C CA . GLU A 1 252 ? 8.167 25.835 23.698 1.00 76.94 252 GLU A CA 1
ATOM 2084 C C . GLU A 1 252 ? 9.000 24.547 23.557 1.00 76.94 252 GLU A C 1
ATOM 2086 O O . GLU A 1 252 ? 10.059 24.418 24.174 1.00 76.94 252 GLU A O 1
ATOM 2091 N N . GLY A 1 253 ? 8.572 23.612 22.700 1.00 73.06 253 GLY A N 1
ATOM 2092 C CA . GLY A 1 253 ? 9.253 22.343 22.455 1.00 73.06 253 GLY A CA 1
ATOM 2093 C C . GLY A 1 253 ? 8.881 21.230 23.439 1.00 73.06 253 GLY A C 1
ATOM 2094 O O . GLY A 1 253 ? 9.570 20.208 23.472 1.00 73.06 253 GLY A O 1
ATOM 2095 N N . VAL A 1 254 ? 7.826 21.400 24.240 1.00 76.25 254 VAL A N 1
ATOM 2096 C CA . VAL A 1 254 ? 7.351 20.397 25.202 1.00 76.25 254 VAL A CA 1
ATOM 2097 C C . VAL A 1 254 ? 6.448 19.386 24.497 1.00 76.25 254 VAL A C 1
ATOM 2099 O O . VAL A 1 254 ? 5.514 19.752 23.783 1.00 76.25 254 VAL A O 1
ATOM 2102 N N . GLU A 1 255 ? 6.717 18.095 24.710 1.00 77.31 255 GLU A N 1
ATOM 2103 C CA . GLU A 1 255 ? 5.886 17.004 24.192 1.00 77.31 255 GLU A CA 1
ATOM 2104 C C . GLU A 1 255 ? 4.636 16.810 25.069 1.00 77.31 255 GLU A C 1
ATOM 2106 O O . GLU A 1 255 ? 4.712 16.394 26.229 1.00 77.31 255 GLU A O 1
ATOM 2111 N N . LEU A 1 256 ? 3.467 17.088 24.497 1.00 74.25 256 LEU A N 1
ATOM 2112 C CA . LEU A 1 256 ? 2.154 16.846 25.077 1.00 74.25 256 LEU A CA 1
ATOM 2113 C C . LEU A 1 256 ? 1.560 15.570 24.483 1.00 74.25 256 LEU A C 1
ATOM 2115 O O . LEU A 1 256 ? 1.326 15.459 23.282 1.00 74.25 256 LEU A O 1
ATOM 2119 N N . ASN A 1 257 ? 1.273 14.603 25.352 1.00 82.56 257 ASN A N 1
ATOM 2120 C CA . ASN A 1 257 ? 0.653 13.346 24.952 1.00 82.56 257 ASN A CA 1
ATOM 2121 C C . ASN A 1 257 ? -0.863 13.434 25.106 1.00 82.56 257 ASN A C 1
ATOM 2123 O O . ASN A 1 257 ? -1.384 13.527 26.221 1.00 82.56 257 ASN A O 1
ATOM 2127 N N . LYS A 1 258 ? -1.583 13.332 23.991 1.00 87.50 258 LYS A N 1
ATOM 2128 C CA . LYS A 1 258 ? -3.040 13.262 23.968 1.00 87.50 258 LYS A CA 1
ATOM 2129 C C . LYS A 1 258 ? -3.472 11.831 23.687 1.00 87.50 258 LYS A C 1
ATOM 2131 O O . LYS A 1 258 ? -3.215 11.281 22.620 1.00 87.50 258 LYS A O 1
ATOM 2136 N N . ARG A 1 259 ? -4.155 11.224 24.656 1.00 90.56 259 ARG A N 1
ATOM 2137 C CA . ARG A 1 259 ? -4.794 9.917 24.491 1.00 90.56 259 ARG A CA 1
ATOM 2138 C C . ARG A 1 259 ? -6.287 10.110 24.304 1.00 90.56 259 ARG A C 1
ATOM 2140 O O . ARG A 1 259 ? -6.919 10.754 25.140 1.00 90.56 259 ARG A O 1
ATOM 2147 N N . MET A 1 260 ? -6.844 9.502 23.262 1.00 92.69 260 MET A N 1
ATOM 2148 C CA . MET A 1 260 ? -8.290 9.426 23.082 1.00 92.69 260 MET A CA 1
ATOM 2149 C C . MET A 1 260 ? -8.759 7.977 23.049 1.00 92.69 260 MET A C 1
ATOM 2151 O O . MET A 1 260 ? -8.030 7.069 22.645 1.00 92.69 260 MET A O 1
ATOM 2155 N N . THR A 1 261 ? -9.967 7.732 23.542 1.00 95.94 261 THR A N 1
ATOM 2156 C CA . THR A 1 261 ? -10.576 6.400 23.526 1.00 95.94 261 THR A CA 1
ATOM 2157 C C . THR A 1 261 ? -12.053 6.516 23.209 1.00 95.94 261 THR A C 1
ATOM 2159 O O . THR A 1 261 ? -12.820 7.083 23.990 1.00 95.94 261 THR A O 1
ATOM 2162 N N . THR A 1 262 ? -12.435 5.929 22.084 1.00 96.69 262 THR A N 1
ATOM 2163 C CA . THR A 1 262 ? -13.809 5.844 21.612 1.00 96.69 262 THR A CA 1
ATOM 2164 C C . THR A 1 262 ? -14.256 4.397 21.662 1.00 96.69 262 THR A C 1
ATOM 2166 O O . THR A 1 262 ? -13.546 3.500 21.208 1.00 96.69 262 THR A O 1
ATOM 2169 N N . THR A 1 263 ? -15.450 4.156 22.180 1.00 96.81 263 THR A N 1
ATOM 2170 C CA . THR A 1 263 ? -16.040 2.827 22.221 1.00 96.81 263 THR A CA 1
ATOM 2171 C C . THR A 1 263 ? -17.383 2.817 21.509 1.00 96.81 263 THR A C 1
ATOM 2173 O O . THR A 1 263 ? -18.203 3.733 21.648 1.00 96.81 263 THR A O 1
ATOM 2176 N N . PHE A 1 264 ? -17.594 1.777 20.713 1.00 96.81 264 PHE A N 1
ATOM 2177 C CA . PHE A 1 264 ? -18.712 1.661 19.794 1.00 96.81 264 PHE A CA 1
ATOM 2178 C C . PHE A 1 264 ? -19.301 0.253 19.791 1.00 96.81 264 PHE A C 1
ATOM 2180 O O . PHE A 1 264 ? -18.669 -0.718 20.204 1.00 96.81 264 PHE A O 1
ATOM 2187 N N . ILE A 1 265 ? -20.538 0.168 19.317 1.00 96.25 265 ILE A N 1
ATOM 2188 C CA . ILE A 1 265 ? -21.273 -1.074 19.084 1.00 96.25 265 ILE A CA 1
ATOM 2189 C C . ILE A 1 265 ? -21.377 -1.272 17.576 1.00 96.25 265 ILE A C 1
ATOM 2191 O O . ILE A 1 265 ? -21.679 -0.318 16.858 1.00 96.25 265 ILE A O 1
ATOM 2195 N N . VAL A 1 266 ? -21.147 -2.494 17.107 1.00 95.94 266 VAL A N 1
ATOM 2196 C CA . VAL A 1 266 ? -21.373 -2.907 15.719 1.00 95.94 266 VAL A CA 1
ATOM 2197 C C . VAL A 1 266 ? -22.854 -3.242 15.555 1.00 95.94 266 VAL A C 1
ATOM 2199 O O . VAL A 1 266 ? -23.409 -4.040 16.308 1.00 95.94 266 VAL A O 1
ATOM 2202 N N . LYS A 1 267 ? -23.518 -2.594 14.602 1.00 92.88 267 LYS A N 1
ATOM 2203 C CA . LYS A 1 267 ? -24.921 -2.860 14.276 1.00 92.88 267 LYS A CA 1
ATOM 2204 C C . LYS A 1 267 ? -25.026 -4.036 13.304 1.00 92.88 267 LYS A C 1
ATOM 2206 O O . LYS A 1 267 ? -24.100 -4.281 12.534 1.00 92.88 267 LYS A O 1
ATOM 2211 N N . ASP A 1 268 ? -26.171 -4.711 13.359 1.00 79.50 268 ASP A N 1
ATOM 2212 C CA . ASP A 1 268 ? -26.598 -5.693 12.355 1.00 79.50 268 ASP A CA 1
ATOM 2213 C C . ASP A 1 268 ? -26.819 -5.065 10.966 1.00 79.50 268 ASP A C 1
ATOM 2215 O O . ASP A 1 268 ? -27.229 -3.876 10.889 1.00 79.50 268 ASP A O 1
#

pLDDT: mean 87.23, std 14.18, range [27.33, 98.12]

Foldseek 3Di:
DDDDDPPPDPPDPPPVPLFPKKAQLPPSPWIDGPPQQWGFDDDPNDTFGDGWDWEQAPVRWIWIKGDGDFKIKIFTADPDPQFTFKIWIWGDDVVQVNCCRHHVDGPDDIHTPDMDTDVVRHPCVVGVIDGPVVSVFSVLLLVLLVLLVVLVNADKFKKAWQDKQHDGQPVPRWIWIWGRGSFWIWIAIPPPVPRIWTWGFGNVQPVDSVQSNQQWGKTATPPAPPKIWIKRADVVQQKIKIKIWHWDQDPVRDTDIDIMMIIIGTDD